Protein AF-A0A356X2U0-F1 (afdb_monomer_lite)

Sequence (246 aa):
MEFPHPFAILLIFIALAAVLTHIIPSGSYDRTLDEETGREVVVSNSYKQVEAEPIGVFDAVIKVPEGIVFGADIVILILIVGGAFVVVDKTGAFNDGLAALIQRFQHTQARVMILVGIVFATAGALNNTYEEIIAMIPFLMVMTDRLGYTKISAIAISAGSATIGAAFSPINPFGVLLAQKISDVAPFSGTFFRIVILLIVLTFWIWWVLRVGKDSEAKPIKPAARSKLPPRSAIILILVLLTFAI

pLDDT: mean 82.49, std 10.56, range [48.0, 98.19]

Secondary structure (DSSP, 8-state):
-PPPPHHHHHHHHHHHHHHHHHHSPPEE--EEEETTTTEEEEPTT--EE----PPPHHHHHHHHHHHHHHTHHHHHHHHHHHHHHHHHHHTTHHHHHHHHHHHHTTT-HHHHHHHHHHHHHHHHHHH---HHHHHHHHHHHHHHHHTTB-HHHHHIIIIIHHHHHHHH-SS-TTTHHHHHHHTTPPTTTTHHHHHHHHHHHHHHHHHHHHHH-B-TTPPP-------PPPHHHHHHHHHHHHHTT-

Radius of gyration: 24.02 Å; chains: 1; bounding box: 56×41×70 Å

Foldseek 3Di:
DDDDDPVVVVLVVLVVVLVVLVVDFDWDFDWDQDPVQRDTDTDPPRIDGDDRDRADPVRSVVVVVVVCVVCVVLVVVLVVLLVLVVVLVVVCLLVLVLLQVCLVQVPPLLVVLLVQLVVLLQLLLAPVPPSNLVSCLVSLQVSQLLSQFHSVLSCQSHVVSSVLSNVLHLHHVVPNQVVCVVVVHDRSPCVVVSVVSSCVVSVVSSVVSSVPGGHPPRDRDDNDDDDDRPVVSVVSVVVVVVVSVD

Structure (mmCIF, N/CA/C/O backbone):
data_AF-A0A356X2U0-F1
#
_entry.id   AF-A0A356X2U0-F1
#
loop_
_atom_site.group_PDB
_atom_site.id
_atom_site.type_symbol
_atom_site.label_atom_id
_atom_site.label_alt_id
_atom_site.label_comp_id
_atom_site.label_asym_id
_atom_site.label_entity_id
_atom_site.label_seq_id
_atom_site.pdbx_PDB_ins_code
_atom_site.Cartn_x
_atom_site.Cartn_y
_atom_site.Cartn_z
_atom_site.occupancy
_atom_site.B_iso_or_equiv
_atom_site.auth_seq_id
_atom_site.auth_comp_id
_atom_site.auth_asym_id
_atom_site.auth_atom_id
_atom_site.pdbx_PDB_model_num
ATOM 1 N N . MET A 1 1 ? 12.117 -24.731 2.670 1.00 54.12 1 MET A N 1
ATOM 2 C CA . MET A 1 1 ? 12.919 -23.787 1.869 1.00 54.12 1 MET A CA 1
ATOM 3 C C . MET A 1 1 ? 12.602 -22.409 2.406 1.00 54.12 1 MET A C 1
ATOM 5 O O . MET A 1 1 ? 11.454 -21.999 2.307 1.00 54.12 1 MET A O 1
ATOM 9 N N . GLU A 1 2 ? 13.548 -21.769 3.083 1.00 73.75 2 GLU A N 1
ATOM 10 C CA . GLU A 1 2 ? 13.376 -20.380 3.512 1.00 73.75 2 GLU A CA 1
ATOM 11 C C . GLU A 1 2 ? 13.533 -19.480 2.288 1.00 73.75 2 GLU A C 1
ATOM 13 O O . GLU A 1 2 ? 14.404 -19.710 1.447 1.00 73.75 2 GLU A O 1
ATOM 18 N N . PHE A 1 3 ? 12.641 -18.505 2.145 1.00 77.88 3 PHE A N 1
ATOM 19 C CA . PHE A 1 3 ? 12.724 -17.554 1.048 1.00 77.88 3 PHE A CA 1
ATOM 20 C C . PHE A 1 3 ? 13.970 -16.673 1.254 1.00 77.88 3 PHE A C 1
ATOM 22 O O . PHE A 1 3 ? 14.193 -16.223 2.382 1.00 77.88 3 PHE A O 1
ATOM 29 N N . PRO A 1 4 ? 14.799 -16.434 0.222 1.00 83.06 4 PRO A N 1
ATOM 30 C CA . PRO A 1 4 ? 15.997 -15.620 0.376 1.00 83.06 4 PRO A CA 1
ATOM 31 C C . PRO A 1 4 ? 15.640 -14.198 0.815 1.00 83.06 4 PRO A C 1
ATOM 33 O O . PRO A 1 4 ? 14.600 -13.651 0.447 1.00 83.06 4 PRO A O 1
ATOM 36 N N . HIS A 1 5 ? 16.524 -13.597 1.611 1.00 87.44 5 HIS A N 1
ATOM 37 C CA . HIS A 1 5 ? 16.331 -12.248 2.129 1.00 87.44 5 HIS A CA 1
ATOM 38 C C . HIS A 1 5 ? 16.099 -11.248 0.972 1.00 87.44 5 HIS A C 1
ATOM 40 O O . HIS A 1 5 ? 16.853 -11.298 -0.002 1.00 87.44 5 HIS A O 1
ATOM 46 N N . PRO A 1 6 ? 15.143 -10.298 1.062 1.00 83.38 6 PRO A N 1
ATOM 47 C CA . PRO A 1 6 ? 14.870 -9.329 -0.007 1.00 83.38 6 PRO A CA 1
ATOM 48 C C . PRO A 1 6 ? 16.116 -8.597 -0.527 1.00 83.38 6 PRO A C 1
ATOM 50 O O . PRO A 1 6 ? 16.323 -8.520 -1.733 1.00 83.38 6 PRO A O 1
ATOM 53 N N . PHE A 1 7 ? 17.009 -8.150 0.368 1.00 85.12 7 PHE A N 1
ATOM 54 C CA . PHE A 1 7 ? 18.312 -7.591 -0.032 1.00 85.12 7 PHE A CA 1
ATOM 55 C C . PHE A 1 7 ? 19.155 -8.536 -0.898 1.00 85.12 7 PHE A C 1
ATOM 57 O O . PHE A 1 7 ? 19.761 -8.082 -1.862 1.00 85.12 7 PHE A O 1
ATOM 64 N N . ALA A 1 8 ? 19.186 -9.836 -0.597 1.00 90.31 8 ALA A N 1
ATOM 65 C CA . ALA A 1 8 ? 19.930 -10.796 -1.407 1.00 90.31 8 ALA A CA 1
ATOM 66 C C . ALA A 1 8 ? 19.326 -10.912 -2.813 1.00 90.31 8 ALA A C 1
ATOM 68 O O . ALA A 1 8 ? 20.062 -10.920 -3.794 1.00 90.31 8 ALA A O 1
ATOM 69 N N . ILE A 1 9 ? 17.994 -10.927 -2.919 1.00 89.88 9 ILE A N 1
ATOM 70 C CA . ILE A 1 9 ? 17.285 -10.954 -4.205 1.00 89.88 9 ILE A CA 1
ATOM 71 C C . ILE A 1 9 ? 17.630 -9.711 -5.038 1.00 89.88 9 ILE A C 1
ATOM 73 O O . ILE A 1 9 ? 17.982 -9.836 -6.209 1.00 89.88 9 ILE A O 1
ATOM 77 N N . LEU A 1 10 ? 17.578 -8.520 -4.434 1.00 88.44 10 LEU A N 1
ATOM 78 C CA . LEU A 1 10 ? 17.911 -7.265 -5.115 1.00 88.44 10 LEU A CA 1
ATOM 79 C C . LEU A 1 10 ? 19.368 -7.242 -5.595 1.00 88.44 10 LEU A C 1
ATOM 81 O O . LEU A 1 10 ? 19.625 -6.896 -6.744 1.00 88.44 10 LEU A O 1
ATOM 85 N N . LEU A 1 11 ? 20.316 -7.668 -4.755 1.00 91.25 11 LEU A N 1
ATOM 86 C CA . LEU A 1 11 ? 21.731 -7.746 -5.131 1.00 91.25 11 LEU A CA 1
ATOM 87 C C . LEU A 1 11 ? 21.974 -8.738 -6.273 1.00 91.25 11 LEU A C 1
ATOM 89 O O . LEU A 1 11 ? 22.762 -8.450 -7.172 1.00 91.25 11 LEU A O 1
ATOM 93 N N . ILE A 1 12 ? 21.272 -9.876 -6.278 1.00 91.88 12 ILE A N 1
ATOM 94 C CA . ILE A 1 12 ? 21.327 -10.843 -7.381 1.00 91.88 12 ILE A CA 1
ATOM 95 C C . ILE A 1 12 ? 20.816 -10.210 -8.676 1.00 91.88 12 ILE A C 1
ATOM 97 O O . ILE A 1 12 ? 21.453 -10.375 -9.712 1.00 91.88 12 ILE A O 1
ATOM 101 N N . PHE A 1 13 ? 19.710 -9.460 -8.639 1.00 91.81 13 PHE A N 1
ATOM 102 C CA . PHE A 1 13 ? 19.202 -8.774 -9.829 1.00 91.81 13 PHE A CA 1
ATOM 103 C C . PHE A 1 13 ? 20.155 -7.699 -10.347 1.00 91.81 13 PHE A C 1
ATOM 105 O O . PHE A 1 13 ? 20.329 -7.595 -11.558 1.00 91.81 13 PHE A O 1
ATOM 112 N N . ILE A 1 14 ? 20.806 -6.944 -9.462 1.00 91.25 14 ILE A N 1
ATOM 113 C CA . ILE A 1 14 ? 21.817 -5.952 -9.855 1.00 91.25 14 ILE A CA 1
ATOM 114 C C . ILE A 1 14 ? 23.020 -6.646 -10.501 1.00 91.25 14 ILE A C 1
ATOM 116 O O . ILE A 1 14 ? 23.462 -6.233 -11.572 1.00 91.25 14 ILE A O 1
ATOM 120 N N . ALA A 1 15 ? 23.512 -7.735 -9.905 1.00 91.75 15 ALA A N 1
ATOM 121 C CA . ALA A 1 15 ? 24.608 -8.518 -10.470 1.00 91.75 15 ALA A CA 1
ATOM 122 C C . ALA A 1 15 ? 24.236 -9.119 -11.834 1.00 91.75 15 ALA A C 1
ATOM 124 O O . ALA A 1 15 ? 25.018 -9.047 -12.780 1.00 91.75 15 ALA A O 1
ATOM 125 N N . LEU A 1 16 ? 23.026 -9.667 -11.959 1.00 93.69 16 LEU A N 1
ATOM 126 C CA . LEU A 1 16 ? 22.511 -10.202 -13.216 1.00 93.69 16 LEU A CA 1
ATOM 127 C C . LEU A 1 16 ? 22.402 -9.106 -14.281 1.00 93.69 16 LEU A C 1
ATOM 129 O O . LEU A 1 16 ? 22.866 -9.306 -15.398 1.00 93.69 16 LEU A O 1
ATOM 133 N N . ALA A 1 17 ? 21.834 -7.947 -13.940 1.00 91.31 17 ALA A N 1
ATOM 134 C CA . ALA A 1 17 ? 21.726 -6.810 -14.848 1.00 91.31 17 ALA A CA 1
ATOM 135 C C . ALA A 1 17 ? 23.107 -6.338 -15.324 1.00 91.31 17 ALA A C 1
ATOM 137 O O . ALA A 1 17 ? 23.290 -6.135 -16.520 1.00 91.31 17 ALA A O 1
ATOM 138 N N . ALA A 1 18 ? 24.090 -6.253 -14.421 1.00 91.88 18 ALA A N 1
ATOM 139 C CA . ALA A 1 18 ? 25.468 -5.904 -14.760 1.00 91.88 18 ALA A CA 1
ATOM 140 C C . ALA A 1 18 ? 26.086 -6.904 -15.750 1.00 91.88 18 ALA A C 1
ATOM 142 O O . ALA A 1 18 ? 26.606 -6.497 -16.785 1.00 91.88 18 ALA A O 1
ATOM 143 N N . VAL A 1 19 ? 25.949 -8.212 -15.500 1.00 92.94 19 VAL A N 1
ATOM 144 C CA . VAL A 1 19 ? 26.417 -9.258 -16.430 1.00 92.94 19 VAL A CA 1
ATOM 145 C C . VAL A 1 19 ? 25.731 -9.139 -17.791 1.00 92.94 19 VAL A C 1
ATOM 147 O O . VAL A 1 19 ? 26.389 -9.241 -18.826 1.00 92.94 19 VAL A O 1
ATOM 150 N N . LEU A 1 20 ? 24.422 -8.884 -17.810 1.00 91.31 20 LEU A N 1
ATOM 151 C CA . LEU A 1 20 ? 23.665 -8.735 -19.051 1.00 91.31 20 LEU A CA 1
ATOM 152 C C . LEU A 1 20 ? 24.132 -7.538 -19.891 1.00 91.31 20 LEU A C 1
ATOM 154 O O . LEU A 1 20 ? 24.046 -7.632 -21.112 1.00 91.31 20 LEU A O 1
ATOM 158 N N . THR A 1 21 ? 24.701 -6.481 -19.295 1.00 89.94 21 THR A N 1
ATOM 159 C CA . THR A 1 21 ? 25.280 -5.360 -20.070 1.00 89.94 21 THR A CA 1
ATOM 160 C C . THR A 1 21 ? 26.465 -5.770 -20.950 1.00 89.94 21 THR A C 1
ATOM 162 O O . THR A 1 21 ? 26.739 -5.110 -21.945 1.00 89.94 21 THR A O 1
ATOM 165 N N . HIS A 1 22 ? 27.147 -6.875 -20.629 1.00 87.69 22 HIS A N 1
ATOM 166 C CA . HIS A 1 22 ? 28.240 -7.404 -21.452 1.00 87.69 22 HIS A CA 1
ATOM 167 C C . HIS A 1 22 ? 27.755 -8.310 -22.588 1.00 87.69 22 HIS A C 1
ATOM 169 O O . HIS A 1 22 ? 28.487 -8.538 -23.548 1.00 87.69 22 HIS A O 1
ATOM 175 N N . ILE A 1 23 ? 26.553 -8.876 -22.458 1.00 88.75 23 ILE A N 1
ATOM 176 C CA . ILE A 1 23 ? 26.023 -9.890 -23.379 1.00 88.75 23 ILE A CA 1
ATOM 177 C C . ILE A 1 23 ? 25.042 -9.256 -24.369 1.00 88.75 23 ILE A C 1
ATOM 179 O O . ILE A 1 23 ? 25.008 -9.638 -25.538 1.00 88.75 23 ILE A O 1
ATOM 183 N N . ILE A 1 24 ? 24.229 -8.306 -23.904 1.00 87.31 24 ILE A N 1
ATOM 184 C CA . ILE A 1 24 ? 23.174 -7.681 -24.697 1.00 87.31 24 ILE A CA 1
ATOM 185 C C . ILE A 1 24 ? 23.748 -6.443 -25.403 1.00 87.31 24 ILE A C 1
ATOM 187 O O . ILE A 1 24 ? 24.200 -5.522 -24.723 1.00 87.31 24 ILE A O 1
ATOM 191 N N . PRO A 1 25 ? 23.722 -6.382 -26.748 1.00 82.81 25 PRO A N 1
ATOM 192 C CA . PRO A 1 25 ? 24.192 -5.213 -27.478 1.00 82.81 25 PRO A CA 1
ATOM 193 C C . PRO A 1 25 ? 23.296 -3.999 -27.216 1.00 82.81 25 PRO A C 1
ATOM 195 O O . PRO A 1 25 ? 22.068 -4.105 -27.235 1.00 82.81 25 PRO A O 1
ATOM 198 N N . SER A 1 26 ? 23.912 -2.833 -27.029 1.00 84.88 26 SER A N 1
ATOM 199 C CA . SER A 1 26 ? 23.190 -1.569 -26.905 1.00 84.88 26 SER A CA 1
ATOM 200 C C . SER A 1 26 ? 22.537 -1.186 -28.231 1.00 84.88 26 SER A C 1
ATOM 202 O O . SER A 1 26 ? 23.168 -1.227 -29.290 1.00 84.88 26 SER A O 1
ATOM 204 N N . GLY A 1 27 ? 21.273 -0.779 -28.179 1.00 85.19 27 GLY A N 1
ATOM 205 C CA . GLY A 1 27 ? 20.524 -0.339 -29.349 1.00 85.19 27 GLY A CA 1
ATOM 206 C C . GLY A 1 27 ? 19.746 0.937 -29.075 1.00 85.19 27 GLY A C 1
ATOM 207 O O . GLY A 1 27 ? 19.278 1.164 -27.959 1.00 85.19 27 GLY A O 1
ATOM 208 N N . SER A 1 28 ? 19.599 1.763 -30.103 1.00 84.50 28 SER A N 1
ATOM 209 C CA . SER A 1 28 ? 18.754 2.951 -30.092 1.00 84.50 28 SER A CA 1
ATOM 210 C C . SER A 1 28 ? 17.725 2.886 -31.218 1.00 84.50 28 SER A C 1
ATOM 212 O O . SER A 1 28 ? 17.881 2.162 -32.205 1.00 84.50 28 SER A O 1
ATOM 214 N N . TYR A 1 29 ? 16.643 3.633 -31.035 1.00 85.31 29 TYR A N 1
ATOM 215 C CA . TYR A 1 29 ? 15.590 3.813 -32.023 1.00 85.31 29 TYR A CA 1
ATOM 216 C C . TYR A 1 29 ? 15.473 5.298 -32.336 1.00 85.31 29 TYR A C 1
ATOM 218 O O . TYR A 1 29 ? 15.475 6.115 -31.410 1.00 85.31 29 TYR A O 1
ATOM 226 N N . ASP A 1 30 ? 15.318 5.638 -33.614 1.00 82.88 30 ASP A N 1
ATOM 227 C CA . ASP A 1 30 ? 14.992 7.007 -33.995 1.00 82.88 30 ASP A CA 1
ATOM 228 C C . ASP A 1 30 ? 13.536 7.297 -33.609 1.00 82.88 30 ASP A C 1
ATOM 230 O O . ASP A 1 30 ? 12.634 6.475 -33.818 1.00 82.88 30 ASP A O 1
ATOM 234 N N . ARG A 1 31 ? 13.308 8.478 -33.037 1.00 83.81 31 ARG A N 1
ATOM 235 C CA . ARG A 1 31 ? 11.983 8.961 -32.643 1.00 83.81 31 ARG A CA 1
ATOM 236 C C . ARG A 1 31 ? 11.620 10.177 -33.479 1.00 83.81 31 ARG A C 1
ATOM 238 O O . ARG A 1 31 ? 12.453 11.057 -33.675 1.00 83.81 31 ARG A O 1
ATOM 245 N N . THR A 1 32 ? 10.389 10.213 -33.972 1.00 84.00 32 THR A N 1
ATOM 246 C CA . THR A 1 32 ? 9.829 11.358 -34.700 1.00 84.00 32 THR A CA 1
ATOM 247 C C . THR A 1 32 ? 8.538 11.803 -34.035 1.00 84.00 32 THR A C 1
ATOM 249 O O . THR A 1 32 ? 7.864 10.998 -33.392 1.00 84.00 32 THR A O 1
ATOM 252 N N . LEU A 1 33 ? 8.201 13.084 -34.164 1.00 80.75 33 LEU A N 1
ATOM 253 C CA . LEU A 1 33 ? 6.942 13.608 -33.656 1.00 80.75 33 LEU A CA 1
ATOM 254 C C . LEU A 1 33 ? 5.821 13.221 -34.629 1.00 80.75 33 LEU A C 1
ATOM 256 O O . LEU A 1 33 ? 5.877 13.565 -35.807 1.00 80.75 33 LEU A O 1
ATOM 260 N N . ASP A 1 34 ? 4.827 12.492 -34.145 1.00 76.06 34 ASP A N 1
ATOM 261 C CA . ASP A 1 34 ? 3.592 12.227 -34.873 1.00 76.06 34 ASP A CA 1
ATOM 262 C C . ASP A 1 34 ? 2.699 13.474 -34.803 1.00 76.06 34 ASP A C 1
ATOM 264 O O . ASP A 1 34 ? 2.287 13.896 -33.719 1.00 76.06 34 ASP A O 1
ATOM 268 N N . GLU A 1 35 ? 2.438 14.091 -35.956 1.00 77.75 35 GLU A N 1
ATOM 269 C CA . GLU A 1 35 ? 1.682 15.343 -36.061 1.00 77.75 35 GLU A CA 1
ATOM 270 C C . GLU A 1 35 ? 0.190 15.181 -35.718 1.00 77.75 35 GLU A C 1
ATOM 272 O O . GLU A 1 35 ? -0.443 16.159 -35.319 1.00 77.75 35 GLU A O 1
ATOM 277 N N . GLU A 1 36 ? -0.378 13.971 -35.807 1.00 73.38 36 GLU A N 1
ATOM 278 C CA . GLU A 1 36 ? -1.787 13.726 -35.460 1.00 73.38 36 GLU A CA 1
ATOM 279 C C . GLU A 1 36 ? -1.990 13.501 -33.956 1.00 73.38 36 GLU A C 1
ATOM 281 O O . GLU A 1 36 ? -3.002 13.923 -33.391 1.00 73.38 36 GLU A O 1
ATOM 286 N N . THR A 1 37 ? -1.035 12.849 -33.288 1.00 71.00 37 THR A N 1
ATOM 287 C CA . THR A 1 37 ? -1.145 12.491 -31.862 1.00 71.00 37 THR A CA 1
ATOM 288 C C . THR A 1 37 ? -0.336 13.405 -30.937 1.00 71.00 37 THR A C 1
ATOM 290 O O . THR A 1 37 ? -0.597 13.441 -29.730 1.00 71.00 37 THR A O 1
ATOM 293 N N . GLY A 1 38 ? 0.623 14.163 -31.480 1.00 76.19 38 GLY A N 1
ATOM 294 C CA . GLY A 1 38 ? 1.555 15.016 -30.739 1.00 76.19 38 GLY A CA 1
ATOM 295 C C . GLY A 1 38 ? 2.613 14.235 -29.954 1.00 76.19 38 GLY A C 1
ATOM 296 O O . GLY A 1 38 ? 3.154 14.754 -28.975 1.00 76.19 38 GLY A O 1
ATOM 297 N N . ARG A 1 39 ? 2.875 12.973 -30.319 1.00 69.00 39 ARG A N 1
ATOM 298 C CA . ARG A 1 39 ? 3.712 12.047 -29.540 1.00 69.00 39 ARG A CA 1
ATOM 299 C C . ARG A 1 39 ? 5.004 11.700 -30.261 1.00 69.00 39 ARG A C 1
ATOM 301 O O . ARG A 1 39 ? 5.032 11.586 -31.479 1.00 69.00 39 ARG A O 1
ATOM 308 N N . GLU A 1 40 ? 6.071 11.482 -29.497 1.00 77.56 40 GLU A N 1
ATOM 309 C CA . GLU A 1 40 ? 7.291 10.879 -30.035 1.00 77.56 40 GLU A CA 1
ATOM 310 C C . GLU A 1 40 ? 7.064 9.389 -30.296 1.00 77.56 40 GLU A C 1
ATOM 312 O O . GLU A 1 40 ? 7.031 8.577 -29.367 1.00 77.56 40 GLU A O 1
ATOM 317 N N . VAL A 1 41 ? 6.931 9.027 -31.567 1.00 79.94 41 VAL A N 1
ATOM 318 C CA . VAL A 1 41 ? 6.777 7.644 -32.013 1.00 79.94 41 VAL A CA 1
ATOM 319 C C . VAL A 1 41 ? 8.101 7.107 -32.544 1.00 79.94 41 VAL A C 1
ATOM 321 O O . VAL A 1 41 ? 8.878 7.810 -33.194 1.00 79.94 41 VAL A O 1
ATOM 324 N N . VAL A 1 42 ? 8.377 5.836 -32.251 1.00 83.56 42 VAL A N 1
ATOM 325 C CA . VAL A 1 42 ? 9.550 5.135 -32.782 1.00 83.56 42 VAL A CA 1
ATOM 326 C C . VAL A 1 42 ? 9.344 4.869 -34.270 1.00 83.56 42 VAL A C 1
ATOM 328 O O . VAL A 1 42 ? 8.352 4.259 -34.671 1.00 83.56 42 VAL A O 1
ATOM 331 N N . VAL A 1 43 ? 10.305 5.287 -35.092 1.00 84.56 43 VAL A N 1
ATOM 332 C CA . VAL A 1 43 ? 10.278 5.028 -36.533 1.00 84.56 43 VAL A CA 1
ATOM 333 C C . VAL A 1 43 ? 10.471 3.529 -36.767 1.00 84.56 43 VAL A C 1
ATOM 335 O O . VAL A 1 43 ? 11.433 2.925 -36.283 1.00 84.56 43 VAL A O 1
ATOM 338 N N . SER A 1 44 ? 9.553 2.909 -37.510 1.00 81.25 44 SER A N 1
ATOM 339 C CA . SER A 1 44 ? 9.641 1.483 -37.846 1.00 81.25 44 SER A CA 1
ATOM 340 C C . SER A 1 44 ? 10.942 1.175 -38.594 1.00 81.25 44 SER A C 1
ATOM 342 O O . SER A 1 44 ? 11.349 1.934 -39.469 1.00 81.25 44 SER A O 1
ATOM 344 N N . ASN A 1 45 ? 11.595 0.058 -38.255 1.00 79.94 45 ASN A N 1
ATOM 345 C CA . ASN A 1 45 ? 12.911 -0.342 -38.779 1.00 79.94 45 ASN A CA 1
ATOM 346 C C . ASN A 1 45 ? 14.064 0.655 -38.520 1.00 79.94 45 ASN A C 1
ATOM 348 O O . ASN A 1 45 ? 15.090 0.575 -39.189 1.00 79.94 45 ASN A O 1
ATOM 352 N N . SER A 1 46 ? 13.949 1.556 -37.537 1.00 86.62 46 SER A N 1
ATOM 353 C CA . SER A 1 46 ? 15.035 2.488 -37.176 1.00 86.62 46 SER A CA 1
ATOM 354 C C . SER A 1 46 ? 16.042 1.947 -36.158 1.00 86.62 46 SER A C 1
ATOM 356 O O . SER A 1 46 ? 16.896 2.701 -35.695 1.00 86.62 46 SER A O 1
ATOM 358 N N . TYR A 1 47 ? 15.949 0.664 -35.791 1.00 85.75 47 TYR A N 1
ATOM 359 C CA . TYR A 1 47 ? 16.872 0.067 -34.830 1.00 85.75 47 TYR A CA 1
ATOM 360 C C . TYR A 1 47 ? 18.312 0.192 -35.327 1.00 85.75 47 TYR A C 1
ATOM 362 O O . TYR A 1 47 ? 18.665 -0.320 -36.393 1.00 85.75 47 TYR A O 1
ATOM 370 N N . LYS A 1 48 ? 19.150 0.849 -34.529 1.00 87.38 48 LYS A N 1
ATOM 371 C CA . LYS A 1 48 ? 20.581 0.989 -34.778 1.00 87.38 48 LYS A CA 1
ATOM 372 C C . LYS A 1 48 ? 21.328 0.502 -33.555 1.00 87.38 48 LYS A C 1
ATOM 374 O O . LYS A 1 48 ? 21.012 0.872 -32.427 1.00 87.38 48 LYS A O 1
ATOM 379 N N . GLN A 1 49 ? 22.330 -0.332 -33.788 1.00 83.94 49 GLN A N 1
ATOM 380 C CA . GLN A 1 49 ? 23.248 -0.714 -32.732 1.00 83.94 49 GLN A CA 1
ATOM 381 C C . GLN A 1 49 ? 24.142 0.486 -32.420 1.00 83.94 49 GLN A C 1
ATOM 383 O O . GLN A 1 49 ? 24.693 1.105 -33.331 1.00 83.94 49 GLN A O 1
ATOM 388 N 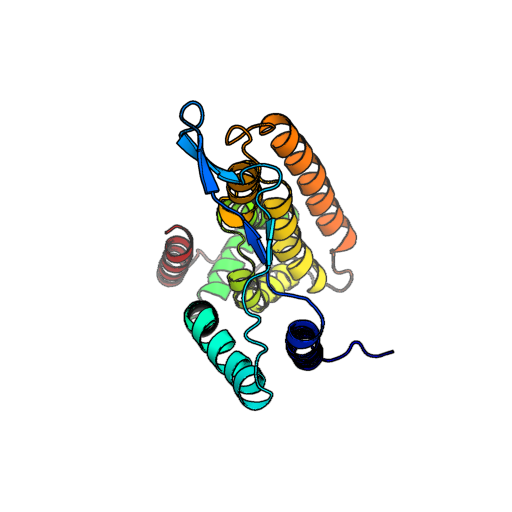N . VAL A 1 50 ? 24.245 0.827 -31.142 1.00 87.44 50 VAL A N 1
ATOM 389 C CA . VAL A 1 50 ? 25.131 1.889 -30.659 1.00 87.44 50 VAL A CA 1
ATOM 390 C C . VAL A 1 50 ? 26.330 1.268 -29.961 1.00 87.44 50 VAL A C 1
ATOM 392 O O . VAL A 1 50 ? 26.337 0.071 -29.658 1.00 87.44 50 VAL A O 1
ATOM 395 N N . GLU A 1 51 ? 27.359 2.078 -29.737 1.00 81.12 51 GLU A N 1
ATOM 396 C CA . GLU A 1 51 ? 28.524 1.644 -28.978 1.00 81.12 51 GLU A CA 1
ATOM 397 C C . GLU A 1 51 ? 28.076 1.170 -27.590 1.00 81.12 51 GLU A C 1
ATOM 399 O O . GLU A 1 51 ? 27.320 1.846 -26.887 1.00 81.12 51 GLU A O 1
ATOM 404 N N . ALA A 1 52 ? 28.456 -0.060 -27.247 1.00 78.00 52 ALA A N 1
ATOM 405 C CA . ALA A 1 52 ? 28.103 -0.641 -25.968 1.00 78.00 52 ALA A CA 1
ATOM 406 C C . ALA A 1 52 ? 29.031 -0.070 -24.893 1.00 78.00 52 ALA A C 1
ATOM 408 O O . ALA A 1 52 ? 30.245 -0.233 -24.982 1.00 78.00 52 ALA A O 1
ATOM 409 N N . GLU A 1 53 ? 28.452 0.540 -23.861 1.00 82.94 53 GLU A N 1
ATOM 410 C CA . GLU A 1 53 ? 29.154 0.927 -22.637 1.00 82.94 53 GLU A CA 1
ATOM 411 C C . GLU A 1 53 ? 28.777 -0.054 -21.515 1.00 82.94 53 GLU A C 1
ATOM 413 O O . GLU A 1 53 ? 27.857 0.213 -20.735 1.00 82.94 53 GLU A O 1
ATOM 418 N N . PRO A 1 54 ? 29.411 -1.242 -21.455 1.00 85.81 54 PRO A N 1
ATOM 419 C CA . PRO A 1 54 ? 29.139 -2.196 -20.393 1.00 85.81 54 PRO A CA 1
ATOM 420 C C . PRO A 1 54 ? 29.580 -1.628 -19.043 1.00 85.81 54 PRO A C 1
ATOM 422 O O . PRO A 1 54 ? 30.624 -0.981 -18.932 1.00 85.81 54 PRO A O 1
ATOM 425 N N . ILE A 1 55 ? 28.803 -1.905 -17.998 1.00 90.38 55 ILE A N 1
ATOM 426 C CA . ILE A 1 55 ? 29.089 -1.374 -16.665 1.00 90.38 55 ILE A CA 1
ATOM 427 C C . ILE A 1 55 ? 30.250 -2.139 -16.017 1.00 90.38 55 ILE A C 1
ATOM 429 O O . ILE A 1 55 ? 30.279 -3.370 -16.012 1.00 90.38 55 ILE A O 1
ATOM 433 N N . GLY A 1 56 ? 31.215 -1.419 -15.441 1.00 91.00 56 GLY A N 1
ATOM 434 C CA . GLY A 1 56 ? 32.290 -2.038 -14.671 1.00 91.00 56 GLY A CA 1
ATOM 435 C C . GLY A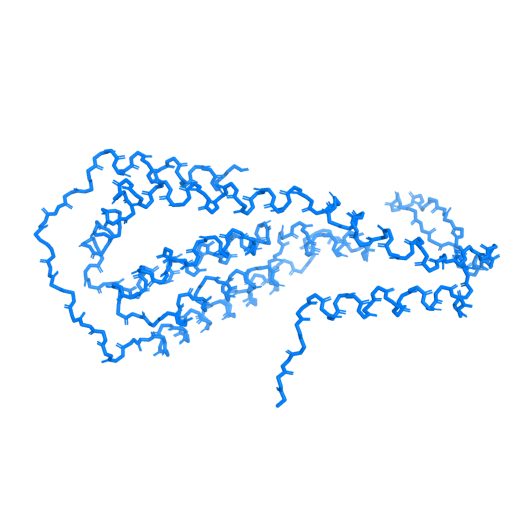 1 56 ? 31.772 -2.684 -13.381 1.00 91.00 56 GLY A C 1
ATOM 436 O O . GLY A 1 56 ? 30.755 -2.278 -12.824 1.00 91.00 56 GLY A O 1
ATOM 437 N N . VAL A 1 57 ? 32.508 -3.663 -12.841 1.00 89.12 57 VAL A N 1
ATOM 438 C CA . VAL A 1 57 ? 32.156 -4.309 -11.556 1.00 89.12 57 VAL A CA 1
ATOM 439 C C . VAL A 1 57 ? 32.050 -3.279 -10.427 1.00 89.12 57 VAL A C 1
ATOM 441 O O . VAL A 1 57 ? 31.143 -3.349 -9.602 1.00 89.12 57 VAL A O 1
ATOM 444 N N . PHE A 1 58 ? 32.962 -2.306 -10.400 1.00 91.50 58 PHE A N 1
ATOM 445 C CA . PHE A 1 58 ? 32.955 -1.244 -9.398 1.00 91.50 58 PHE A CA 1
ATOM 446 C C . PHE A 1 58 ? 31.753 -0.305 -9.565 1.00 91.50 58 PHE A C 1
ATOM 448 O O . PHE A 1 58 ? 31.068 -0.007 -8.588 1.00 91.50 58 PHE A O 1
ATOM 455 N N . ASP A 1 59 ? 31.430 0.072 -10.802 1.00 89.62 59 ASP A N 1
ATOM 456 C CA . ASP A 1 59 ? 30.271 0.913 -11.105 1.00 89.62 59 ASP A CA 1
ATOM 457 C C . ASP A 1 59 ? 28.959 0.203 -10.752 1.00 89.62 59 ASP A C 1
ATOM 459 O O . ASP A 1 59 ? 28.059 0.815 -10.182 1.00 89.62 59 ASP A O 1
ATOM 463 N N . ALA A 1 60 ? 28.864 -1.110 -10.988 1.00 90.25 60 ALA A N 1
ATOM 464 C CA . ALA A 1 60 ? 27.716 -1.919 -10.584 1.00 90.25 60 ALA A CA 1
ATOM 465 C C . ALA A 1 60 ? 27.515 -1.929 -9.059 1.00 90.25 60 ALA A C 1
ATOM 467 O O . ALA A 1 60 ? 26.378 -1.893 -8.587 1.00 90.25 60 ALA A O 1
ATOM 468 N N . VAL A 1 61 ? 28.600 -1.923 -8.274 1.00 91.50 61 VAL A N 1
ATOM 469 C CA . VAL A 1 61 ? 28.520 -1.783 -6.811 1.00 91.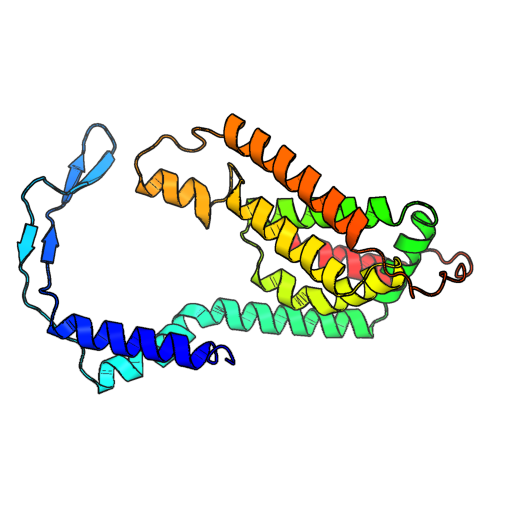50 61 VAL A CA 1
ATOM 470 C C . VAL A 1 61 ? 28.053 -0.380 -6.420 1.00 91.50 61 VAL A C 1
ATOM 472 O O . VAL A 1 61 ? 27.235 -0.262 -5.510 1.00 91.50 61 VAL A O 1
ATOM 475 N N . ILE A 1 62 ? 28.493 0.671 -7.123 1.00 92.88 62 ILE A N 1
ATOM 476 C CA . ILE A 1 62 ? 28.049 2.062 -6.898 1.00 92.88 62 ILE A CA 1
ATOM 477 C C . ILE A 1 62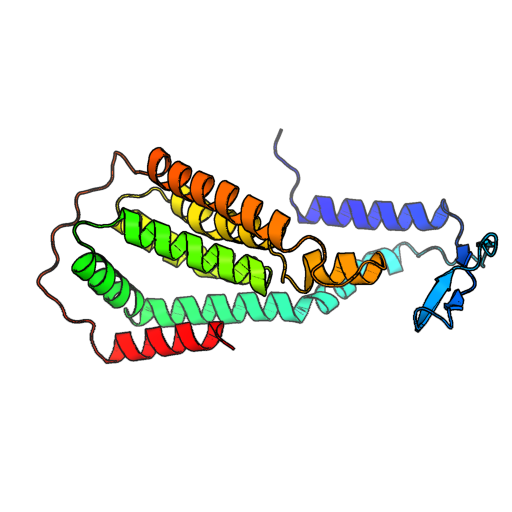 ? 26.556 2.253 -7.214 1.00 92.88 62 ILE A C 1
ATOM 479 O O . ILE A 1 62 ? 25.888 3.055 -6.559 1.00 92.88 62 ILE A O 1
ATOM 483 N N . LYS A 1 63 ? 25.977 1.468 -8.131 1.00 89.81 63 LYS A N 1
ATOM 484 C CA . LYS A 1 63 ? 24.528 1.525 -8.405 1.00 89.81 63 LYS A CA 1
ATOM 485 C C . LYS A 1 63 ? 23.667 1.194 -7.183 1.00 89.81 63 LYS A C 1
ATOM 487 O O . LYS A 1 63 ? 22.533 1.660 -7.106 1.00 89.81 63 LYS A O 1
ATOM 492 N N . VAL A 1 64 ? 24.190 0.443 -6.207 1.00 91.19 64 VAL A N 1
ATOM 493 C CA . VAL A 1 64 ? 23.468 0.124 -4.963 1.00 91.19 64 VAL A CA 1
ATOM 494 C C . VAL A 1 64 ? 23.209 1.383 -4.115 1.00 91.19 64 VAL A C 1
ATOM 496 O O . VAL A 1 64 ? 22.039 1.691 -3.882 1.00 91.19 64 VAL A O 1
ATOM 499 N N . PRO A 1 65 ? 24.226 2.144 -3.653 1.00 91.62 65 PRO A N 1
ATOM 500 C CA . PRO A 1 65 ? 23.990 3.385 -2.924 1.00 91.62 65 PRO A CA 1
ATOM 501 C C . PRO A 1 65 ? 23.292 4.453 -3.772 1.00 91.62 65 PRO A C 1
ATOM 503 O O . PRO A 1 65 ? 22.468 5.176 -3.221 1.00 91.62 65 PRO A O 1
ATOM 506 N N . GLU A 1 66 ? 23.532 4.534 -5.087 1.00 88.75 66 GLU A N 1
ATOM 507 C CA . GLU A 1 66 ? 22.765 5.439 -5.963 1.00 88.75 66 GLU A CA 1
ATOM 508 C C . GLU A 1 66 ? 21.265 5.126 -5.937 1.00 88.75 66 GLU A C 1
ATOM 510 O O . GLU A 1 66 ? 20.451 6.038 -5.808 1.00 88.75 66 GLU A O 1
ATOM 515 N N . GLY A 1 67 ? 20.889 3.844 -5.986 1.00 84.12 67 GLY A N 1
ATOM 516 C CA . GLY A 1 67 ? 19.495 3.420 -5.853 1.00 84.12 67 GLY A CA 1
ATOM 517 C C . GLY A 1 67 ? 18.888 3.774 -4.491 1.00 84.12 67 GLY A C 1
ATOM 518 O O . GLY A 1 67 ? 17.724 4.160 -4.418 1.00 84.12 67 GLY A O 1
ATOM 519 N N . ILE A 1 68 ? 19.676 3.707 -3.411 1.00 86.94 68 ILE A N 1
ATOM 520 C CA . ILE A 1 68 ? 19.235 4.144 -2.074 1.00 86.94 68 ILE A CA 1
ATOM 521 C C . ILE A 1 68 ? 19.018 5.659 -2.045 1.00 86.94 68 ILE A C 1
ATOM 523 O O . ILE A 1 68 ? 18.008 6.114 -1.516 1.00 86.94 68 ILE A O 1
ATOM 527 N N . VAL A 1 69 ? 19.939 6.439 -2.619 1.00 89.56 69 VAL A N 1
ATOM 528 C CA . VAL A 1 69 ? 19.811 7.903 -2.722 1.00 89.56 69 VAL A CA 1
ATOM 529 C C . VAL A 1 69 ? 18.591 8.278 -3.563 1.00 89.56 69 VAL A C 1
ATOM 531 O O . VAL A 1 69 ? 17.864 9.197 -3.198 1.00 89.56 69 VAL A O 1
ATOM 534 N N . PHE A 1 70 ? 18.329 7.538 -4.642 1.00 81.50 70 PHE A N 1
ATOM 535 C CA . PHE A 1 70 ? 17.161 7.731 -5.498 1.00 81.50 70 PHE A CA 1
ATOM 536 C C . PHE A 1 70 ? 15.834 7.530 -4.750 1.00 81.50 70 PHE A C 1
ATOM 538 O O . PHE A 1 70 ? 14.894 8.269 -5.007 1.00 81.50 70 PHE A O 1
ATOM 545 N N . GLY A 1 71 ? 15.764 6.576 -3.815 1.00 75.00 71 GLY A N 1
ATOM 546 C CA . GLY A 1 71 ? 14.579 6.330 -2.977 1.00 75.00 71 GLY A CA 1
ATOM 547 C C . GLY A 1 71 ? 14.625 6.977 -1.587 1.00 75.00 71 GLY A C 1
ATOM 548 O O . GLY A 1 71 ? 13.893 6.553 -0.689 1.00 75.00 71 GLY A O 1
ATOM 549 N N . ALA A 1 72 ? 15.529 7.935 -1.353 1.00 81.06 72 ALA A N 1
ATOM 550 C CA . ALA A 1 72 ? 15.759 8.498 -0.022 1.00 81.06 72 ALA A CA 1
ATOM 551 C C . ALA A 1 72 ? 14.539 9.253 0.525 1.00 81.06 72 ALA A C 1
ATOM 553 O O . ALA A 1 72 ? 14.284 9.227 1.730 1.00 81.06 72 ALA A O 1
ATOM 554 N N . ASP A 1 73 ? 13.773 9.894 -0.351 1.00 69.25 73 ASP A N 1
ATOM 555 C CA . ASP A 1 73 ? 12.510 10.559 -0.034 1.00 69.25 73 ASP A CA 1
ATOM 556 C C . ASP A 1 73 ? 11.493 9.594 0.595 1.00 69.25 73 ASP A C 1
ATOM 558 O O . ASP A 1 73 ? 10.937 9.895 1.654 1.00 69.25 73 ASP A O 1
ATOM 562 N N . ILE A 1 74 ? 11.333 8.398 0.023 1.00 70.06 74 ILE A N 1
ATOM 563 C CA . ILE A 1 74 ? 10.445 7.345 0.534 1.00 70.06 74 ILE A CA 1
ATOM 564 C C . ILE A 1 74 ? 10.918 6.852 1.906 1.00 70.06 74 ILE A C 1
ATOM 566 O O . ILE A 1 74 ? 10.127 6.732 2.845 1.00 70.06 74 ILE A O 1
ATOM 570 N N . VAL A 1 75 ? 12.219 6.585 2.055 1.00 77.06 75 VAL A N 1
ATOM 571 C CA . VAL A 1 75 ? 12.793 6.113 3.327 1.00 77.06 75 VAL A CA 1
ATOM 572 C C . VAL A 1 75 ? 12.581 7.145 4.439 1.00 77.06 75 VAL A C 1
ATOM 574 O O . VAL A 1 75 ? 12.171 6.789 5.548 1.00 77.06 75 VAL A O 1
ATOM 577 N N . ILE A 1 76 ? 12.827 8.424 4.145 1.00 78.31 76 ILE A N 1
ATOM 578 C CA . ILE A 1 76 ? 12.627 9.531 5.088 1.00 78.31 76 ILE A CA 1
ATOM 579 C C . ILE A 1 76 ? 11.148 9.665 5.451 1.00 78.31 76 ILE A C 1
ATOM 581 O O . ILE A 1 76 ? 10.830 9.801 6.634 1.00 78.31 76 ILE A O 1
ATOM 585 N N . LEU A 1 77 ? 10.245 9.581 4.471 1.00 70.31 77 LEU A N 1
ATOM 586 C CA . LEU A 1 77 ? 8.803 9.636 4.699 1.00 70.31 77 LEU A CA 1
ATOM 587 C C . LEU A 1 77 ? 8.356 8.547 5.679 1.00 70.31 77 LEU A C 1
ATOM 589 O O . LEU A 1 77 ? 7.741 8.863 6.697 1.00 70.31 77 LEU A O 1
ATOM 593 N N . ILE A 1 78 ? 8.717 7.284 5.428 1.00 70.56 78 ILE A N 1
ATOM 594 C CA . ILE A 1 78 ? 8.355 6.150 6.297 1.00 70.56 78 ILE A CA 1
ATOM 595 C C . ILE A 1 78 ? 8.880 6.367 7.720 1.00 70.56 78 ILE A C 1
ATOM 597 O O . ILE A 1 78 ? 8.166 6.109 8.692 1.00 70.56 78 ILE A O 1
ATOM 601 N N . LEU A 1 79 ? 10.109 6.872 7.863 1.00 79.25 79 LEU A N 1
ATOM 602 C CA . LEU A 1 79 ? 10.720 7.127 9.166 1.00 79.25 79 LEU A CA 1
ATOM 603 C C . LEU A 1 79 ? 10.014 8.260 9.928 1.00 79.25 79 LEU A C 1
ATOM 605 O O . LEU A 1 79 ? 9.731 8.107 11.118 1.00 79.25 79 LEU A O 1
ATOM 609 N N . ILE A 1 80 ? 9.694 9.371 9.257 1.00 78.69 80 ILE A N 1
ATOM 610 C CA . ILE A 1 80 ? 8.967 10.504 9.854 1.00 78.69 80 ILE A CA 1
ATOM 611 C C . ILE A 1 80 ? 7.558 10.079 10.255 1.00 78.69 80 ILE A C 1
ATOM 613 O O . ILE A 1 80 ? 7.139 10.333 11.384 1.00 78.69 80 ILE A O 1
ATOM 617 N N . VAL A 1 81 ? 6.839 9.404 9.358 1.00 70.56 81 VAL A N 1
ATOM 618 C CA . VAL A 1 81 ? 5.473 8.933 9.596 1.00 70.56 81 VAL A CA 1
ATOM 619 C C . VAL A 1 81 ? 5.458 7.927 10.749 1.00 70.56 81 VAL A C 1
ATOM 621 O O . VAL A 1 81 ? 4.697 8.100 11.701 1.00 70.56 81 VAL A O 1
ATOM 624 N N . GLY A 1 82 ? 6.355 6.935 10.743 1.00 68.00 82 GLY A N 1
ATOM 625 C CA . GLY A 1 82 ? 6.513 5.980 11.843 1.00 68.00 82 GLY A CA 1
ATOM 626 C C . GLY A 1 82 ? 6.846 6.653 13.181 1.00 68.00 82 GLY A C 1
ATOM 627 O O . GLY A 1 82 ? 6.256 6.319 14.210 1.00 68.00 82 GLY A O 1
ATOM 628 N N . GLY A 1 83 ? 7.734 7.651 13.179 1.00 78.00 83 GLY A N 1
ATOM 629 C CA . GLY A 1 83 ? 8.057 8.448 14.366 1.00 78.00 83 GLY A CA 1
ATOM 630 C C . GLY A 1 83 ? 6.865 9.257 14.886 1.00 78.00 83 GLY A C 1
ATOM 631 O O . GLY A 1 83 ? 6.577 9.236 16.085 1.00 78.00 83 GLY A O 1
ATOM 632 N N . ALA A 1 84 ? 6.128 9.918 13.992 1.00 77.00 84 ALA A N 1
ATOM 633 C CA . ALA A 1 84 ? 4.914 10.658 14.325 1.00 77.00 84 ALA A CA 1
ATOM 634 C C . ALA A 1 84 ? 3.841 9.737 14.925 1.00 77.00 84 ALA A C 1
ATOM 636 O O . ALA A 1 84 ? 3.230 10.093 15.935 1.00 77.00 84 ALA A O 1
ATOM 637 N N . PHE A 1 85 ? 3.673 8.524 14.385 1.00 70.62 85 PHE A N 1
ATOM 638 C CA . PHE A 1 85 ? 2.773 7.514 14.950 1.00 70.62 85 PHE A CA 1
ATOM 639 C C . PHE A 1 85 ? 3.114 7.187 16.404 1.00 70.62 85 PHE A C 1
ATOM 641 O O . PHE A 1 85 ? 2.218 7.186 17.249 1.00 70.62 85 PHE A O 1
ATOM 648 N N . VAL A 1 86 ? 4.394 6.976 16.726 1.00 75.38 86 VAL A N 1
ATOM 649 C CA . VAL A 1 86 ? 4.833 6.705 18.108 1.00 75.38 86 VAL A CA 1
ATOM 650 C C . VAL A 1 86 ? 4.555 7.893 19.032 1.00 75.38 86 VAL A C 1
ATOM 652 O O . VAL A 1 86 ? 4.145 7.697 20.177 1.00 75.38 86 VAL A O 1
ATOM 655 N N . VAL A 1 87 ? 4.754 9.129 18.563 1.00 84.31 87 VAL A N 1
ATOM 656 C CA . VAL A 1 87 ? 4.439 10.334 19.349 1.00 84.31 87 VAL A CA 1
ATOM 657 C C . VAL A 1 87 ? 2.944 10.400 19.653 1.00 84.31 87 VAL A C 1
ATOM 659 O O . VAL A 1 87 ? 2.574 10.574 20.814 1.00 84.31 87 VAL A O 1
ATOM 662 N N . VAL A 1 88 ? 2.087 10.211 18.646 1.00 78.81 88 VAL A N 1
ATOM 663 C CA . VAL A 1 88 ? 0.626 10.226 18.815 1.00 78.81 88 VAL A CA 1
ATOM 664 C C . VAL A 1 88 ? 0.165 9.096 19.737 1.00 78.81 88 VAL A C 1
ATOM 666 O O . VAL A 1 88 ? -0.656 9.341 20.621 1.00 78.81 88 VAL A O 1
ATOM 669 N N . ASP A 1 89 ? 0.719 7.890 19.612 1.00 73.00 89 ASP A N 1
ATOM 670 C CA . ASP A 1 89 ? 0.393 6.769 20.502 1.00 73.00 89 ASP A CA 1
ATOM 671 C C . ASP A 1 89 ? 0.739 7.074 21.965 1.00 73.00 89 ASP A C 1
ATOM 673 O O . ASP A 1 89 ? -0.103 6.914 22.853 1.00 73.00 89 ASP A O 1
ATOM 677 N N . LYS A 1 90 ? 1.917 7.663 22.215 1.00 81.06 90 LYS A N 1
ATOM 678 C CA . LYS A 1 90 ? 2.322 8.113 23.557 1.00 81.06 90 LYS A CA 1
ATOM 679 C C . LYS A 1 90 ? 1.399 9.176 24.157 1.00 81.06 90 LYS A C 1
ATOM 681 O O . LYS A 1 90 ? 1.327 9.269 25.380 1.00 81.06 90 LYS A O 1
ATOM 686 N N . THR A 1 91 ? 0.680 9.959 23.347 1.00 85.38 91 THR A N 1
ATOM 687 C CA . THR A 1 91 ? -0.319 10.914 23.870 1.00 85.38 91 THR A CA 1
ATOM 688 C C . THR A 1 91 ? -1.588 10.242 24.397 1.00 85.38 91 THR A C 1
ATOM 690 O O . THR A 1 91 ? -2.388 10.893 25.064 1.00 85.38 91 THR A O 1
ATOM 693 N N . GLY A 1 92 ? -1.812 8.962 24.081 1.00 78.56 92 GLY A N 1
ATOM 694 C CA . GLY A 1 92 ? -3.059 8.258 24.374 1.00 78.56 92 GLY A CA 1
ATOM 695 C C . GLY A 1 92 ? -4.212 8.610 23.429 1.00 78.56 92 GLY A C 1
ATOM 696 O O . GLY A 1 92 ? -5.256 7.960 23.495 1.00 78.56 92 GLY A O 1
ATOM 697 N N . ALA A 1 93 ? -4.029 9.557 22.499 1.00 81.75 93 ALA A N 1
ATOM 698 C CA . ALA A 1 93 ? -5.080 9.995 21.584 1.00 81.75 93 ALA A CA 1
ATOM 699 C C . ALA A 1 93 ? -5.638 8.853 20.724 1.00 81.75 93 ALA A C 1
ATOM 701 O O . ALA A 1 93 ? -6.846 8.795 20.497 1.00 81.75 93 ALA A O 1
ATOM 702 N N . PHE A 1 94 ? -4.796 7.901 20.303 1.00 71.56 94 PHE A N 1
ATOM 703 C CA . PHE A 1 94 ? -5.263 6.702 19.602 1.00 71.56 94 PHE A CA 1
ATOM 704 C C . PHE A 1 94 ? -6.132 5.808 20.480 1.00 71.56 94 PHE A C 1
ATOM 706 O O . PHE A 1 94 ? -7.175 5.335 20.030 1.00 71.56 94 PHE A O 1
ATOM 713 N N . ASN A 1 95 ? -5.737 5.599 21.735 1.00 71.75 95 ASN A N 1
ATOM 714 C CA . ASN A 1 95 ? -6.506 4.790 22.674 1.00 71.75 95 ASN A CA 1
ATOM 715 C C . ASN A 1 95 ? -7.879 5.408 22.947 1.00 71.75 95 ASN A C 1
ATOM 717 O O . ASN A 1 95 ? -8.872 4.677 22.950 1.00 71.75 95 ASN A O 1
ATOM 721 N N . ASP A 1 96 ? -7.932 6.732 23.088 1.00 79.81 96 ASP A N 1
ATOM 722 C CA . ASP A 1 96 ? -9.164 7.504 23.242 1.00 79.81 96 ASP A CA 1
ATOM 723 C C . ASP A 1 96 ? -10.036 7.463 21.982 1.00 79.81 96 ASP A C 1
ATOM 725 O O . ASP A 1 96 ? -11.242 7.231 22.068 1.00 79.81 96 ASP A O 1
ATOM 729 N N . GLY A 1 97 ? -9.431 7.653 20.805 1.00 74.56 97 GLY A N 1
ATOM 730 C CA . GLY A 1 97 ? -10.088 7.578 19.498 1.00 74.56 97 GLY A CA 1
ATOM 731 C C . GLY A 1 97 ? -10.735 6.226 19.264 1.00 74.56 97 GLY A C 1
ATOM 732 O O . GLY A 1 97 ? -11.917 6.136 18.935 1.00 74.56 97 GLY A O 1
ATOM 733 N N . LEU A 1 98 ? -9.971 5.166 19.508 1.00 67.88 98 LEU A N 1
ATOM 734 C CA . LEU A 1 98 ? -10.425 3.793 19.385 1.00 67.88 98 LEU A CA 1
ATOM 735 C C . LEU A 1 98 ? -11.509 3.466 20.415 1.00 67.88 98 LEU A C 1
ATOM 737 O O . LEU A 1 98 ? -12.509 2.845 20.064 1.00 67.88 98 LEU A O 1
ATOM 741 N N . ALA A 1 99 ? -11.366 3.917 21.664 1.00 71.62 99 ALA A N 1
ATOM 742 C CA . ALA A 1 99 ? -12.403 3.753 22.681 1.00 71.62 99 ALA A CA 1
ATOM 743 C C . ALA A 1 99 ? -13.702 4.474 22.288 1.00 71.62 99 ALA A C 1
ATOM 745 O O . ALA A 1 99 ? -14.773 3.879 22.388 1.00 71.62 99 ALA A O 1
ATOM 746 N N . ALA A 1 100 ? -13.624 5.707 21.783 1.00 73.56 100 ALA A N 1
ATOM 747 C CA . ALA A 1 100 ? -14.783 6.462 21.311 1.00 73.56 100 ALA A CA 1
ATOM 748 C C . ALA A 1 100 ? -15.430 5.821 20.074 1.00 73.56 100 ALA A C 1
ATOM 750 O O . ALA A 1 100 ? -16.658 5.762 19.982 1.00 73.56 100 ALA A O 1
ATOM 751 N N . LEU A 1 101 ? -14.622 5.303 19.144 1.00 69.75 101 LEU A N 1
ATOM 752 C CA . LEU A 1 101 ? -15.087 4.585 17.960 1.00 69.75 101 LEU A CA 1
ATOM 753 C C . LEU A 1 101 ? -15.816 3.301 18.370 1.00 69.75 101 LEU A C 1
ATOM 755 O O . LEU A 1 101 ? -16.971 3.103 18.009 1.00 69.75 101 LEU A O 1
ATOM 759 N N . ILE A 1 102 ? -15.195 2.470 19.204 1.00 67.06 102 ILE A N 1
ATOM 760 C CA . ILE A 1 102 ? -15.800 1.237 19.718 1.00 67.06 102 ILE A CA 1
ATOM 761 C C . ILE A 1 102 ? -17.073 1.544 20.509 1.00 67.06 102 ILE A C 1
ATOM 763 O O . ILE A 1 102 ? -18.075 0.867 20.311 1.00 67.06 102 ILE A O 1
ATOM 767 N N . GLN A 1 103 ? -17.080 2.579 21.357 1.00 70.75 103 GLN A N 1
ATOM 768 C CA . GLN A 1 103 ? -18.274 3.003 22.099 1.00 70.75 103 GLN A CA 1
ATOM 769 C C . GLN A 1 103 ? -19.406 3.458 21.171 1.00 70.75 103 GLN A C 1
ATOM 771 O O . GLN A 1 103 ? -20.569 3.125 21.396 1.00 70.75 103 GLN A O 1
ATOM 776 N N . ARG A 1 104 ? -19.086 4.195 20.104 1.00 69.38 104 ARG A N 1
ATOM 777 C CA . ARG A 1 104 ? -20.079 4.631 19.114 1.00 69.38 104 ARG A CA 1
ATOM 778 C C . ARG A 1 104 ? -20.595 3.475 18.259 1.00 69.38 104 ARG A C 1
ATOM 780 O O . ARG A 1 104 ? -21.729 3.527 17.792 1.00 69.38 104 ARG A O 1
ATOM 787 N N . PHE A 1 105 ? -19.787 2.432 18.086 1.00 65.81 105 PHE A N 1
ATOM 788 C CA . PHE A 1 105 ? -20.079 1.280 17.241 1.00 65.81 105 PHE A CA 1
ATOM 789 C C . PHE A 1 105 ? -20.175 -0.044 18.027 1.00 65.81 105 PHE A C 1
ATOM 791 O O . PHE A 1 105 ? -19.906 -1.091 17.441 1.00 65.81 105 PHE A O 1
ATOM 798 N N . GLN A 1 106 ? -20.620 -0.038 19.297 1.00 57.69 106 GLN A N 1
ATOM 799 C CA . GLN A 1 106 ? -20.633 -1.222 20.193 1.00 57.69 106 GLN A CA 1
ATOM 800 C C . GLN A 1 106 ? -21.360 -2.457 19.636 1.00 57.69 106 GLN A C 1
ATOM 802 O O . GLN A 1 106 ? -21.047 -3.576 20.028 1.00 57.69 106 GLN A O 1
ATOM 807 N N . HIS A 1 107 ? -22.276 -2.280 18.681 1.00 62.75 107 HIS A N 1
ATOM 808 C CA . HIS A 1 107 ? -22.989 -3.374 18.011 1.00 62.75 107 HIS A CA 1
ATOM 809 C C . HIS A 1 107 ? -22.609 -3.546 16.530 1.00 62.75 107 HIS A C 1
ATOM 811 O O . HIS A 1 107 ? -23.291 -4.240 15.782 1.00 62.75 107 HIS A O 1
ATOM 817 N N . THR A 1 108 ? -21.521 -2.912 16.084 1.00 71.56 108 THR A N 1
ATOM 818 C CA . THR A 1 108 ? -21.194 -2.737 14.660 1.00 71.56 108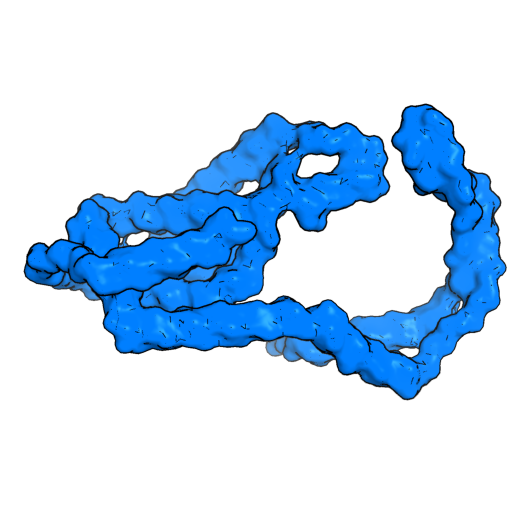 THR A CA 1
ATOM 819 C C . THR A 1 108 ? -19.697 -2.790 14.358 1.00 71.56 108 THR A C 1
ATOM 821 O O . THR A 1 108 ? -19.205 -2.072 13.491 1.00 71.56 108 THR A O 1
ATOM 824 N N . GLN A 1 109 ? -18.971 -3.704 15.006 1.00 78.75 109 GLN A N 1
ATOM 825 C CA . GLN A 1 109 ? -17.555 -3.984 14.714 1.00 78.75 109 GLN A CA 1
ATOM 826 C C . GLN A 1 109 ? -17.313 -4.244 13.214 1.00 78.75 109 GLN A C 1
ATOM 828 O O . GLN A 1 109 ? -16.360 -3.734 12.631 1.00 78.75 109 GLN A O 1
ATOM 833 N N . ALA A 1 110 ? -18.242 -4.951 12.556 1.00 85.69 110 ALA A N 1
ATOM 834 C CA . ALA A 1 110 ? -18.200 -5.172 11.112 1.00 85.69 110 ALA A CA 1
ATOM 835 C C . ALA A 1 110 ? -18.267 -3.866 10.297 1.00 85.69 110 ALA A C 1
ATOM 837 O O . ALA A 1 110 ? -17.583 -3.752 9.289 1.00 85.69 110 ALA A O 1
ATOM 838 N N . ARG A 1 111 ? -19.030 -2.850 10.732 1.00 86.44 111 ARG A N 1
ATOM 839 C CA . ARG A 1 111 ? -19.097 -1.560 10.016 1.00 86.44 111 ARG A CA 1
ATOM 840 C C . ARG A 1 111 ? -17.783 -0.794 10.091 1.00 86.44 111 ARG A C 1
ATOM 842 O O . ARG A 1 111 ? -17.428 -0.141 9.118 1.00 86.44 111 ARG A O 1
ATOM 849 N N . VAL A 1 112 ? -17.065 -0.893 11.210 1.00 84.56 112 VAL A N 1
ATOM 850 C CA . VAL A 1 112 ? -15.740 -0.273 11.346 1.00 84.56 112 VAL A CA 1
ATOM 851 C C . VAL A 1 112 ? -14.759 -0.915 10.365 1.00 84.56 112 VAL A C 1
ATOM 853 O O . VAL A 1 112 ? -14.114 -0.203 9.607 1.00 84.56 112 VAL A O 1
ATOM 856 N N . MET A 1 113 ? -14.723 -2.248 10.298 1.00 90.31 113 MET A N 1
ATOM 857 C CA . MET A 1 113 ? -13.893 -2.979 9.330 1.00 90.31 113 MET A CA 1
ATOM 858 C C . MET A 1 113 ? -14.262 -2.656 7.870 1.00 90.31 113 MET A C 1
ATOM 860 O O . MET A 1 113 ? -13.369 -2.466 7.050 1.00 90.31 113 MET A O 1
ATOM 864 N N . ILE A 1 114 ? -15.557 -2.527 7.545 1.00 92.94 114 ILE A N 1
ATOM 865 C CA . ILE A 1 114 ? -16.015 -2.102 6.207 1.00 92.94 114 ILE A CA 1
ATOM 866 C C . ILE A 1 114 ? -15.496 -0.701 5.878 1.00 92.94 114 ILE A C 1
ATOM 868 O O . ILE A 1 114 ? -14.939 -0.494 4.804 1.00 92.94 114 ILE A O 1
ATOM 872 N N . LEU A 1 115 ? -15.662 0.254 6.798 1.00 89.25 115 LEU A N 1
ATOM 873 C CA . LEU A 1 115 ? -15.199 1.627 6.605 1.00 89.25 115 LEU A CA 1
ATOM 874 C C . LEU A 1 115 ? -13.684 1.668 6.378 1.00 89.25 115 LEU A C 1
ATOM 876 O O . LEU A 1 115 ? -13.229 2.320 5.447 1.00 89.25 115 LEU A O 1
ATOM 880 N N . VAL A 1 116 ? -12.921 0.933 7.188 1.00 90.00 116 VAL A N 1
ATOM 881 C CA . VAL A 1 116 ? -11.464 0.812 7.047 1.00 90.00 116 VAL A CA 1
ATOM 882 C C . VAL A 1 116 ? -11.098 0.250 5.672 1.00 90.00 116 VAL A C 1
ATOM 884 O O . VAL A 1 116 ? -10.270 0.839 4.982 1.00 90.00 116 VAL A O 1
ATOM 887 N N . GLY A 1 117 ? -11.751 -0.832 5.235 1.00 94.62 117 GLY A N 1
ATOM 888 C CA . GLY A 1 117 ? -11.512 -1.421 3.916 1.00 94.62 117 GLY A CA 1
ATOM 889 C C . GLY A 1 117 ? -11.789 -0.447 2.768 1.00 94.62 117 GLY A C 1
ATOM 890 O O . GLY A 1 117 ? -10.981 -0.336 1.850 1.00 94.62 117 GLY A O 1
ATOM 891 N N . ILE A 1 118 ? -12.882 0.319 2.841 1.00 93.81 118 ILE A N 1
ATOM 892 C CA . ILE A 1 118 ? -13.219 1.340 1.834 1.00 93.81 118 ILE A CA 1
ATOM 893 C C . ILE A 1 118 ? -12.190 2.476 1.829 1.00 93.81 118 ILE A C 1
ATOM 895 O O . ILE A 1 118 ? -11.765 2.903 0.756 1.00 93.81 118 ILE A O 1
ATOM 899 N N . VAL A 1 119 ? -11.772 2.957 3.003 1.00 89.38 119 VAL A N 1
ATOM 900 C CA . VAL A 1 119 ? -10.767 4.025 3.123 1.00 89.38 119 VAL A CA 1
ATOM 901 C C . VAL A 1 119 ? -9.441 3.584 2.511 1.00 89.38 119 VAL A C 1
ATOM 903 O O . VAL A 1 119 ? -8.905 4.302 1.673 1.00 89.38 119 VAL A O 1
ATOM 906 N N . PHE A 1 120 ? -8.946 2.389 2.845 1.00 92.12 120 PHE A N 1
ATOM 907 C CA . PHE A 1 120 ? -7.692 1.887 2.278 1.00 92.12 120 PHE A CA 1
ATOM 908 C C . PHE A 1 120 ? -7.799 1.576 0.786 1.00 92.12 120 PHE A C 1
ATOM 910 O O . PHE A 1 120 ? -6.873 1.890 0.047 1.00 92.12 120 PHE A O 1
ATOM 917 N N . ALA A 1 121 ? -8.925 1.039 0.310 1.00 94.44 121 ALA A N 1
ATOM 918 C CA . ALA A 1 121 ? -9.145 0.873 -1.125 1.00 94.44 121 ALA A CA 1
ATOM 919 C C . ALA A 1 121 ? -9.158 2.214 -1.867 1.00 94.44 121 ALA A C 1
ATOM 921 O O . ALA A 1 121 ? -8.595 2.321 -2.950 1.00 94.44 121 ALA A O 1
ATOM 922 N N . THR A 1 122 ? -9.750 3.251 -1.275 1.00 89.19 122 THR A N 1
ATOM 923 C CA . THR A 1 122 ? -9.752 4.602 -1.853 1.00 89.19 122 THR A CA 1
ATOM 924 C C . THR A 1 122 ? -8.344 5.195 -1.860 1.00 89.19 122 THR A C 1
ATOM 926 O O . THR A 1 122 ? -7.909 5.707 -2.886 1.00 89.19 122 THR A O 1
ATOM 929 N N . ALA A 1 123 ? -7.602 5.064 -0.758 1.00 85.94 123 ALA A N 1
ATOM 930 C CA . ALA A 1 123 ? -6.211 5.506 -0.669 1.00 85.94 123 ALA A CA 1
ATOM 931 C C . ALA A 1 123 ? -5.326 4.801 -1.712 1.00 85.94 123 ALA A C 1
ATOM 933 O O . ALA A 1 123 ? -4.639 5.461 -2.485 1.00 85.94 123 ALA A O 1
ATOM 934 N N . GLY A 1 124 ? -5.428 3.474 -1.837 1.00 88.94 124 GLY A N 1
ATOM 935 C CA . GLY A 1 124 ? -4.730 2.716 -2.880 1.00 88.94 124 GLY A CA 1
ATOM 936 C C . GLY A 1 124 ? -5.148 3.122 -4.297 1.00 88.94 124 GLY A C 1
ATOM 937 O O . GLY A 1 124 ? -4.308 3.247 -5.187 1.00 88.94 124 GLY A O 1
ATOM 938 N N . ALA A 1 125 ? -6.436 3.403 -4.512 1.00 88.44 125 ALA A N 1
ATOM 939 C CA . ALA A 1 125 ? -6.954 3.849 -5.801 1.00 88.44 125 ALA A CA 1
ATOM 940 C C . ALA A 1 125 ? -6.442 5.232 -6.229 1.00 88.44 125 ALA A C 1
ATOM 942 O O . ALA A 1 125 ? -6.355 5.474 -7.434 1.00 88.44 125 ALA A O 1
ATOM 943 N N . LEU A 1 126 ? -6.126 6.111 -5.275 1.00 80.94 126 LEU A N 1
ATOM 944 C CA . LEU A 1 126 ? -5.649 7.472 -5.522 1.00 80.94 126 LEU A CA 1
ATOM 945 C C . LEU A 1 126 ? -4.121 7.558 -5.545 1.00 80.94 126 LEU A C 1
ATOM 947 O O . LEU A 1 126 ? -3.567 8.127 -6.478 1.00 80.94 126 LEU A O 1
ATOM 951 N N . ASN A 1 127 ? -3.454 6.963 -4.555 1.00 74.75 127 ASN A N 1
ATOM 952 C CA . ASN A 1 127 ? -2.057 7.264 -4.246 1.00 74.75 127 ASN A CA 1
ATOM 953 C C . ASN A 1 127 ? -1.124 6.045 -4.259 1.00 74.75 127 ASN A C 1
ATOM 955 O O . ASN A 1 127 ? 0.057 6.215 -3.995 1.00 74.75 127 ASN A O 1
ATOM 959 N N . ASN A 1 128 ? -1.603 4.827 -4.560 1.00 76.62 128 ASN A N 1
ATOM 960 C CA . ASN A 1 128 ? -0.791 3.606 -4.388 1.00 76.62 128 ASN A CA 1
ATOM 961 C C . ASN A 1 128 ? -0.176 3.505 -2.975 1.00 76.62 128 ASN A C 1
ATOM 963 O O . ASN A 1 128 ? 0.963 3.094 -2.817 1.00 76.62 128 ASN A O 1
ATOM 967 N N . THR A 1 129 ? -0.949 3.882 -1.953 1.00 73.88 129 THR A N 1
ATOM 968 C CA . THR A 1 129 ? -0.541 3.947 -0.542 1.00 73.88 129 THR A CA 1
ATOM 969 C C . THR A 1 129 ? -0.128 2.571 -0.007 1.00 73.88 129 THR A C 1
ATOM 971 O O . THR A 1 129 ? -0.968 1.844 0.527 1.00 73.88 129 THR A O 1
ATOM 974 N N . TYR A 1 130 ? 1.137 2.178 -0.155 1.00 75.75 130 TYR A N 1
ATOM 975 C CA . TYR A 1 130 ? 1.685 0.947 0.430 1.00 75.75 130 TYR A CA 1
ATOM 976 C C . TYR A 1 130 ? 2.591 1.271 1.616 1.00 75.75 130 TYR A C 1
ATOM 978 O O . TYR A 1 130 ? 2.544 0.593 2.646 1.00 75.75 130 TYR A O 1
ATOM 986 N N . GLU A 1 131 ? 3.378 2.332 1.493 1.00 73.69 131 GLU A N 1
ATOM 987 C CA . GLU A 1 131 ? 4.381 2.763 2.458 1.00 73.69 131 GLU A CA 1
ATOM 988 C C . GLU A 1 131 ? 3.739 3.255 3.759 1.00 73.69 131 GLU A C 1
ATOM 990 O O . GLU A 1 131 ? 4.169 2.898 4.859 1.00 73.69 131 GLU A O 1
ATOM 995 N N . GLU A 1 132 ? 2.645 4.006 3.657 1.00 74.44 132 GLU A N 1
ATOM 996 C CA . GLU A 1 132 ? 1.923 4.545 4.808 1.00 74.44 132 GLU A CA 1
ATOM 997 C C . GLU A 1 132 ? 1.183 3.443 5.570 1.00 74.44 132 GLU A C 1
ATOM 999 O O . GLU A 1 132 ? 1.053 3.511 6.796 1.00 74.44 132 GLU A O 1
ATOM 1004 N N . ILE A 1 133 ? 0.752 2.380 4.876 1.00 83.38 133 ILE A N 1
ATOM 1005 C CA . ILE A 1 133 ? 0.088 1.237 5.515 1.00 83.38 133 ILE A CA 1
ATOM 1006 C C . ILE A 1 133 ? 1.043 0.554 6.479 1.00 83.38 133 ILE A C 1
ATOM 1008 O O . ILE A 1 133 ? 0.634 0.260 7.601 1.00 83.38 133 ILE A O 1
ATOM 1012 N N . ILE A 1 134 ? 2.301 0.338 6.074 1.00 81.38 134 ILE A N 1
ATOM 1013 C CA . ILE A 1 134 ? 3.328 -0.303 6.910 1.00 81.38 134 ILE A CA 1
ATOM 1014 C C . ILE A 1 134 ? 3.471 0.451 8.234 1.00 81.38 134 ILE A C 1
ATOM 1016 O O . ILE A 1 134 ? 3.456 -0.168 9.301 1.00 81.38 134 ILE A O 1
ATOM 1020 N N . ALA A 1 135 ? 3.526 1.783 8.180 1.00 74.19 135 ALA A N 1
ATOM 1021 C CA . ALA A 1 135 ? 3.614 2.620 9.371 1.00 74.19 135 ALA A CA 1
ATOM 1022 C C . ALA A 1 135 ? 2.342 2.560 10.244 1.00 74.19 135 ALA A C 1
ATOM 1024 O O . ALA A 1 135 ? 2.426 2.634 11.470 1.00 74.19 135 ALA A O 1
ATOM 1025 N N . MET A 1 136 ? 1.168 2.363 9.635 1.00 75.44 136 MET A N 1
ATOM 1026 C CA . MET A 1 136 ? -0.121 2.224 10.327 1.00 75.44 136 MET A CA 1
ATOM 1027 C C . MET A 1 136 ? -0.399 0.821 10.886 1.00 75.44 136 MET A C 1
ATOM 1029 O O . MET A 1 136 ? -1.320 0.674 11.694 1.00 75.44 136 MET A O 1
ATOM 1033 N N . ILE A 1 137 ? 0.353 -0.217 10.496 1.00 84.06 137 ILE A N 1
ATOM 1034 C CA . ILE A 1 137 ? 0.079 -1.608 10.906 1.00 84.06 137 ILE A CA 1
ATOM 1035 C C . ILE A 1 137 ? -0.052 -1.774 12.429 1.00 84.06 137 ILE A C 1
ATOM 1037 O O . ILE A 1 137 ? -1.031 -2.398 12.847 1.00 84.06 137 ILE A O 1
ATOM 1041 N N . PRO A 1 138 ? 0.842 -1.233 13.284 1.00 77.44 138 PRO A N 1
ATOM 1042 C CA . PRO A 1 138 ? 0.712 -1.393 14.734 1.00 77.44 138 PRO A CA 1
ATOM 1043 C C . PRO A 1 138 ? -0.623 -0.859 15.266 1.00 77.44 138 PRO A C 1
ATOM 1045 O O . PRO A 1 138 ? -1.296 -1.532 16.048 1.00 77.44 138 PRO A O 1
ATOM 1048 N N . PHE A 1 139 ? -1.050 0.309 14.778 1.00 77.50 139 PHE A N 1
ATOM 1049 C CA . PHE A 1 139 ? -2.341 0.901 15.120 1.00 77.50 139 PHE A CA 1
ATOM 1050 C C . PHE A 1 139 ? -3.504 0.012 14.665 1.00 77.50 139 PHE A C 1
ATOM 1052 O O . PHE A 1 139 ? -4.416 -0.272 15.445 1.00 77.50 139 PHE A O 1
ATOM 1059 N N . LEU A 1 140 ? -3.458 -0.467 13.421 1.00 85.50 140 LEU A N 1
ATOM 1060 C CA . LEU A 1 140 ? -4.500 -1.327 12.868 1.00 85.50 140 LEU A CA 1
ATOM 1061 C C . LEU A 1 140 ? -4.614 -2.644 13.634 1.00 85.50 140 LEU A C 1
ATOM 1063 O O . LEU A 1 140 ? -5.730 -3.076 13.898 1.00 85.50 140 LEU A O 1
ATOM 1067 N N . MET A 1 141 ? -3.494 -3.245 14.048 1.00 86.44 141 MET A N 1
ATOM 1068 C CA . MET A 1 141 ? -3.500 -4.464 14.861 1.00 86.44 141 MET A CA 1
ATOM 1069 C C . MET A 1 141 ? -4.166 -4.242 16.221 1.00 86.44 141 MET A C 1
ATOM 1071 O O . MET A 1 141 ? -4.978 -5.065 16.636 1.00 86.44 141 MET A O 1
ATOM 1075 N N . VAL A 1 142 ? -3.861 -3.132 16.905 1.00 79.25 142 VAL A N 1
ATOM 1076 C CA . VAL A 1 142 ? -4.514 -2.783 18.181 1.00 79.25 142 VAL A CA 1
ATOM 1077 C C . VAL A 1 142 ? -6.008 -2.536 17.968 1.00 79.25 142 VAL A C 1
ATOM 1079 O O . VAL A 1 142 ? -6.835 -2.976 18.767 1.00 79.25 142 VAL A O 1
ATOM 1082 N N . MET A 1 143 ? -6.376 -1.859 16.880 1.00 82.38 143 MET A N 1
ATOM 1083 C CA . MET A 1 143 ? -7.771 -1.620 16.523 1.00 82.38 143 MET A CA 1
ATOM 1084 C C . MET A 1 143 ? -8.530 -2.924 16.267 1.00 82.38 143 MET A C 1
ATOM 1086 O O . MET A 1 143 ? -9.594 -3.116 16.853 1.00 82.38 143 MET A O 1
ATOM 1090 N N . THR A 1 144 ? -8.016 -3.815 15.417 1.00 85.81 144 THR A N 1
ATOM 1091 C CA . THR A 1 144 ? -8.700 -5.073 15.088 1.00 85.81 144 THR A CA 1
ATOM 1092 C C . THR A 1 144 ? -8.800 -5.995 16.291 1.00 85.81 144 THR A C 1
ATOM 1094 O O . THR A 1 144 ? -9.873 -6.548 16.514 1.00 85.81 144 THR A O 1
ATOM 1097 N N . ASP A 1 145 ? -7.746 -6.084 17.107 1.00 83.38 145 ASP A N 1
ATOM 1098 C CA . ASP A 1 145 ? -7.740 -6.872 18.345 1.00 83.38 145 ASP A CA 1
ATOM 1099 C C . ASP A 1 145 ? -8.877 -6.427 19.275 1.00 83.38 145 ASP A C 1
ATOM 1101 O O . ASP A 1 145 ? -9.724 -7.225 19.682 1.00 83.38 145 ASP A O 1
ATOM 1105 N N . ARG A 1 146 ? -9.016 -5.110 19.487 1.00 77.44 146 ARG A N 1
ATOM 1106 C CA . ARG A 1 146 ? -10.136 -4.565 20.265 1.00 77.44 146 ARG A CA 1
ATOM 1107 C C . ARG A 1 146 ? -11.498 -4.759 19.611 1.00 77.44 146 ARG A C 1
ATOM 1109 O O . ARG A 1 146 ? -12.495 -4.731 20.320 1.00 77.44 146 ARG A O 1
ATOM 1116 N N . LEU A 1 147 ? -11.577 -4.920 18.294 1.00 82.06 147 LEU A N 1
ATOM 1117 C CA . LEU A 1 147 ? -12.824 -5.204 17.577 1.00 82.06 147 LEU A CA 1
ATOM 1118 C C . LEU A 1 147 ? -13.161 -6.704 17.532 1.00 82.06 147 LEU A C 1
ATOM 1120 O O . LEU A 1 147 ? -14.207 -7.050 16.987 1.00 82.06 147 LEU A O 1
ATOM 1124 N N . GLY A 1 148 ? -12.323 -7.577 18.100 1.00 85.81 148 GLY A N 1
ATOM 1125 C CA . GLY A 1 148 ? -12.505 -9.031 18.072 1.00 85.81 148 GLY A CA 1
ATOM 1126 C C . GLY A 1 148 ? -12.085 -9.681 16.754 1.00 85.81 148 GLY A C 1
ATOM 1127 O O . GLY A 1 148 ? -12.656 -10.686 16.330 1.00 85.81 148 GLY A O 1
ATOM 1128 N N . TYR A 1 149 ? -11.116 -9.074 16.077 1.00 89.94 149 TYR A N 1
ATOM 1129 C CA . TYR A 1 149 ? -10.574 -9.519 14.804 1.00 89.94 149 TYR A CA 1
ATOM 1130 C C . TYR A 1 149 ? -9.069 -9.780 14.927 1.00 89.94 149 TYR A C 1
ATOM 1132 O O . TYR A 1 149 ? -8.341 -9.071 15.620 1.00 89.94 149 TYR A O 1
ATOM 1140 N N . THR A 1 150 ? -8.588 -10.795 14.215 1.00 92.38 150 THR A N 1
ATOM 1141 C CA . THR A 1 150 ? -7.193 -11.250 14.284 1.00 92.38 150 THR A CA 1
ATOM 1142 C C . THR A 1 150 ? -6.216 -10.208 13.729 1.00 92.38 150 THR A C 1
ATOM 1144 O O . THR A 1 150 ? -6.555 -9.421 12.845 1.00 92.38 150 THR A O 1
ATOM 1147 N N . LYS A 1 151 ? -4.944 -10.255 14.142 1.00 90.50 151 LYS A N 1
ATOM 1148 C CA . LYS A 1 151 ? -3.881 -9.410 13.553 1.00 90.50 151 LYS A CA 1
ATOM 1149 C C . LYS A 1 151 ? -3.735 -9.604 12.038 1.00 90.50 151 LYS A C 1
ATOM 1151 O O . LYS A 1 151 ? -3.445 -8.654 11.321 1.00 90.50 151 LYS A O 1
ATOM 1156 N N . ILE A 1 152 ? -3.983 -10.821 11.544 1.00 92.62 152 ILE A N 1
ATOM 1157 C CA . ILE A 1 152 ? -3.970 -11.132 10.106 1.00 92.62 152 ILE A CA 1
ATOM 1158 C C . ILE A 1 152 ? -5.068 -10.348 9.384 1.00 92.62 152 ILE A C 1
ATOM 1160 O O . ILE A 1 152 ? -4.824 -9.778 8.323 1.00 92.62 152 ILE A O 1
ATOM 1164 N N . SER A 1 153 ? -6.260 -10.256 9.976 1.00 94.12 153 SER A N 1
ATOM 1165 C CA . SER A 1 153 ? -7.348 -9.467 9.398 1.00 94.12 153 SER A CA 1
ATOM 1166 C C . SER A 1 153 ? -7.030 -7.970 9.333 1.00 94.12 153 SER A C 1
ATOM 1168 O O . SER A 1 153 ? -7.503 -7.312 8.413 1.00 94.12 153 SER A O 1
ATOM 1170 N N . ALA A 1 154 ? -6.193 -7.449 10.243 1.00 92.12 154 ALA A N 1
ATOM 1171 C CA . ALA A 1 154 ? -5.719 -6.065 10.209 1.00 92.12 154 ALA A CA 1
ATOM 1172 C C . ALA A 1 154 ? -4.933 -5.785 8.931 1.00 92.12 154 ALA A C 1
ATOM 1174 O O . ALA A 1 154 ? -5.190 -4.796 8.256 1.00 92.12 154 ALA A O 1
ATOM 1175 N N . ILE A 1 155 ? -4.016 -6.691 8.586 1.00 94.12 155 ILE A N 1
ATOM 1176 C CA . ILE A 1 155 ? -3.203 -6.609 7.369 1.00 94.12 155 ILE A CA 1
ATOM 1177 C C . ILE A 1 155 ? -4.087 -6.828 6.135 1.00 94.12 155 ILE A C 1
ATOM 1179 O O . ILE A 1 155 ? -3.996 -6.090 5.158 1.00 94.12 155 ILE A O 1
ATOM 1183 N N . ALA A 1 156 ? -4.981 -7.820 6.181 1.00 95.62 156 ALA A N 1
ATOM 1184 C CA . ALA A 1 156 ? -5.849 -8.147 5.055 1.00 95.62 156 ALA A CA 1
ATOM 1185 C C . ALA A 1 156 ? -6.838 -7.016 4.726 1.00 95.62 156 ALA A C 1
ATOM 1187 O O . ALA A 1 156 ? -7.035 -6.702 3.552 1.00 95.62 156 ALA A O 1
ATOM 1188 N N . ILE A 1 157 ? -7.450 -6.382 5.734 1.00 95.75 157 ILE A N 1
ATOM 1189 C CA . ILE A 1 157 ? -8.417 -5.299 5.512 1.00 95.75 157 ILE A CA 1
ATOM 1190 C C . ILE A 1 157 ? -7.744 -3.994 5.079 1.00 95.75 157 ILE A C 1
ATOM 1192 O O . ILE A 1 157 ? -8.385 -3.211 4.385 1.00 95.75 157 ILE A O 1
ATOM 1196 N N . SER A 1 158 ? -6.483 -3.752 5.449 1.00 94.19 158 SER A N 1
ATOM 1197 C CA . SER A 1 158 ? -5.746 -2.551 5.044 1.00 94.19 158 SER A CA 1
ATOM 1198 C C . SER A 1 158 ? -4.981 -2.763 3.741 1.00 94.19 158 SER A C 1
ATOM 1200 O O . SER A 1 158 ? -5.465 -2.366 2.683 1.00 94.19 158 SER A O 1
ATOM 1202 N N . ALA A 1 159 ? -3.834 -3.443 3.794 1.00 93.38 159 ALA A N 1
ATOM 1203 C CA . ALA A 1 159 ? -2.949 -3.672 2.657 1.00 93.38 159 ALA A CA 1
ATOM 1204 C C . ALA A 1 159 ? -3.669 -4.407 1.521 1.00 93.38 159 ALA A C 1
ATOM 1206 O O . ALA A 1 159 ? -3.528 -4.035 0.358 1.00 93.38 159 ALA A O 1
ATOM 1207 N N . GLY A 1 160 ? -4.498 -5.404 1.849 1.00 95.12 160 GLY A N 1
ATOM 1208 C CA . GLY A 1 160 ? -5.290 -6.123 0.848 1.00 95.12 160 GLY A CA 1
ATOM 1209 C C . GLY A 1 160 ? -6.292 -5.217 0.127 1.00 95.12 160 GLY A C 1
ATOM 1210 O O . GLY A 1 160 ? -6.331 -5.199 -1.103 1.00 95.12 160 GLY A O 1
ATOM 1211 N N . SER A 1 161 ? -7.053 -4.404 0.868 1.00 96.38 161 SER A N 1
ATOM 1212 C CA . SER A 1 161 ? -8.015 -3.473 0.259 1.00 96.38 161 SER A CA 1
ATOM 1213 C C . SER A 1 161 ? -7.321 -2.380 -0.555 1.00 96.38 161 SER A C 1
ATOM 1215 O O . SER A 1 161 ? -7.789 -2.060 -1.644 1.00 96.38 161 SER A O 1
ATOM 1217 N N . ALA A 1 162 ? -6.191 -1.850 -0.080 1.00 94.06 162 ALA A N 1
ATOM 1218 C CA . ALA A 1 162 ? -5.390 -0.881 -0.828 1.00 94.06 162 ALA A CA 1
ATOM 1219 C C . ALA A 1 162 ? -4.827 -1.465 -2.126 1.00 94.06 162 ALA A C 1
ATOM 1221 O O . ALA A 1 162 ? -4.911 -0.814 -3.163 1.00 94.06 162 ALA A O 1
ATOM 1222 N N . THR A 1 163 ? -4.358 -2.716 -2.099 1.00 93.69 163 THR A N 1
ATOM 1223 C CA . THR A 1 163 ? -3.896 -3.432 -3.301 1.00 93.69 163 THR A CA 1
ATOM 1224 C C . THR A 1 163 ? -5.020 -3.572 -4.326 1.00 93.69 163 THR A C 1
ATOM 1226 O O . THR A 1 163 ? -4.823 -3.318 -5.511 1.00 93.69 163 THR A O 1
ATOM 1229 N N . ILE A 1 164 ? -6.225 -3.939 -3.880 1.00 95.75 164 ILE A N 1
ATOM 1230 C CA . ILE A 1 164 ? -7.410 -4.030 -4.747 1.00 95.75 164 ILE A CA 1
ATOM 1231 C C . ILE A 1 164 ? -7.760 -2.653 -5.322 1.00 95.75 164 ILE A C 1
ATOM 1233 O O . ILE A 1 164 ? -7.998 -2.528 -6.523 1.00 95.75 164 ILE A O 1
ATOM 1237 N N . GLY A 1 165 ? -7.749 -1.618 -4.479 1.00 94.06 165 GLY A N 1
ATOM 1238 C CA . GLY A 1 165 ? -7.928 -0.228 -4.885 1.00 94.06 165 GLY A CA 1
ATOM 1239 C C . GLY A 1 165 ? -6.962 0.176 -5.992 1.00 94.06 165 GLY A C 1
ATOM 1240 O O . GLY A 1 165 ? -7.391 0.608 -7.055 1.00 94.06 165 GLY A O 1
ATOM 1241 N N . ALA A 1 166 ? -5.668 -0.037 -5.779 1.00 91.56 166 ALA A N 1
ATOM 1242 C CA . ALA A 1 166 ? -4.610 0.229 -6.744 1.00 91.56 166 ALA A CA 1
ATOM 1243 C C . ALA A 1 166 ? -4.789 -0.539 -8.064 1.00 91.56 166 ALA A C 1
ATOM 1245 O O . ALA A 1 166 ? -4.720 0.053 -9.141 1.00 91.56 166 ALA A O 1
ATOM 1246 N N . ALA A 1 167 ? -5.055 -1.846 -7.985 1.00 91.56 167 ALA A N 1
ATOM 1247 C CA . ALA A 1 167 ? -5.118 -2.732 -9.146 1.00 91.56 167 ALA A CA 1
ATOM 1248 C C . ALA A 1 167 ? -6.307 -2.438 -10.073 1.00 91.56 167 ALA A C 1
ATOM 1250 O O . ALA A 1 167 ? -6.177 -2.524 -11.294 1.00 91.56 167 ALA A O 1
ATOM 1251 N N . PHE A 1 168 ? -7.468 -2.096 -9.505 1.00 92.75 168 PHE A N 1
ATOM 1252 C CA . PHE A 1 168 ? -8.709 -1.910 -10.265 1.00 92.75 168 PHE A CA 1
ATOM 1253 C C . PHE A 1 168 ? -9.173 -0.448 -10.341 1.00 92.75 168 PHE A C 1
ATOM 1255 O O . PHE A 1 168 ? -10.250 -0.179 -10.871 1.00 92.75 168 PHE A O 1
ATOM 1262 N N . SER A 1 169 ? -8.388 0.513 -9.845 1.00 90.94 169 SER A N 1
ATOM 1263 C CA . SER A 1 169 ? -8.744 1.934 -9.906 1.00 90.94 169 SER A CA 1
ATOM 1264 C C . SER A 1 169 ? -8.753 2.463 -11.342 1.00 90.94 169 SER A C 1
ATOM 1266 O O . SER A 1 169 ? -7.798 2.252 -12.087 1.00 90.94 169 SER A O 1
ATOM 1268 N N . PRO A 1 170 ? -9.790 3.211 -11.751 1.00 88.31 170 PRO A N 1
ATOM 1269 C CA . PRO A 1 170 ? -9.789 3.912 -13.032 1.00 88.31 170 PRO A CA 1
ATOM 1270 C C . PRO A 1 170 ? -8.951 5.199 -13.026 1.00 88.31 170 PRO A C 1
ATOM 1272 O O . PRO A 1 170 ? -8.694 5.747 -14.094 1.00 88.31 170 PRO A O 1
ATOM 1275 N N . ILE A 1 171 ? -8.568 5.698 -11.847 1.00 84.12 171 ILE A N 1
ATOM 1276 C CA . ILE A 1 171 ? -7.989 7.036 -11.657 1.00 84.12 171 ILE A CA 1
ATOM 1277 C C . ILE A 1 171 ? -6.576 7.019 -11.071 1.00 84.12 171 ILE A C 1
ATOM 1279 O O . ILE A 1 171 ? -5.995 8.083 -10.892 1.00 84.12 171 ILE A O 1
ATOM 1283 N N . ASN A 1 172 ? -6.020 5.843 -10.770 1.00 84.56 172 ASN A N 1
ATOM 1284 C CA . ASN A 1 172 ? -4.697 5.744 -10.165 1.00 84.56 172 ASN A CA 1
ATOM 1285 C C . ASN A 1 172 ? -3.640 6.325 -11.133 1.00 84.56 172 ASN A C 1
ATOM 1287 O O . ASN A 1 172 ? -3.467 5.781 -12.235 1.00 84.56 172 ASN A O 1
ATOM 1291 N N . PRO A 1 173 ? -2.939 7.411 -10.749 1.00 76.19 173 PRO A N 1
ATOM 1292 C CA . PRO A 1 173 ? -2.037 8.135 -11.636 1.00 76.19 173 PRO A CA 1
ATOM 1293 C C . PRO A 1 173 ? -0.736 7.378 -11.902 1.00 76.19 173 PRO A C 1
ATOM 1295 O O . PRO A 1 173 ? -0.130 7.548 -12.956 1.00 76.19 173 PRO A O 1
ATOM 1298 N N . PHE A 1 174 ? -0.335 6.509 -10.977 1.00 78.00 174 PHE A N 1
ATOM 1299 C CA . PHE A 1 174 ? 0.923 5.769 -11.014 1.00 78.00 174 PHE A CA 1
ATOM 1300 C C . PHE A 1 174 ? 0.804 4.429 -11.752 1.00 78.00 174 PHE A C 1
ATOM 1302 O O . PHE A 1 174 ? 1.774 3.940 -12.317 1.00 78.00 174 PHE A O 1
ATOM 1309 N N . GLY A 1 175 ? -0.385 3.828 -11.745 1.00 80.56 175 GLY A N 1
ATOM 1310 C CA . GLY A 1 175 ? -0.687 2.559 -12.394 1.00 80.56 175 GLY A CA 1
ATOM 1311 C C . GLY A 1 175 ? -1.424 2.766 -13.710 1.00 80.56 175 GLY A C 1
ATOM 1312 O O . GLY A 1 175 ? -0.828 2.751 -14.785 1.00 80.56 175 GLY A O 1
ATOM 1313 N N . VAL A 1 176 ? -2.745 2.941 -13.632 1.00 85.12 176 VAL A N 1
ATOM 1314 C CA . VAL A 1 176 ? -3.620 2.903 -14.812 1.00 85.12 176 VAL A CA 1
ATOM 1315 C C . VAL A 1 176 ? -3.402 4.092 -15.738 1.00 85.12 176 VAL A C 1
ATOM 1317 O O . VAL A 1 176 ? -3.242 3.879 -16.938 1.00 85.12 176 VAL A O 1
ATOM 1320 N N . LEU A 1 177 ? -3.358 5.324 -15.224 1.00 78.75 177 LEU A N 1
ATOM 1321 C CA . LEU A 1 177 ? -3.191 6.494 -16.095 1.00 78.75 177 LEU A CA 1
ATOM 1322 C C . LEU A 1 177 ? -1.792 6.540 -16.718 1.00 78.75 177 LEU A C 1
ATOM 1324 O O . LEU A 1 177 ? -1.666 6.872 -17.896 1.00 78.75 177 LEU A O 1
ATOM 1328 N N . LEU A 1 178 ? -0.754 6.146 -15.971 1.00 75.25 178 LEU A N 1
ATOM 1329 C CA . LEU A 1 178 ? 0.599 6.017 -16.508 1.00 75.25 178 LEU A CA 1
ATOM 1330 C C . LEU A 1 178 ? 0.656 4.965 -17.623 1.00 75.25 178 LEU A C 1
ATOM 1332 O O . LEU A 1 178 ? 1.158 5.252 -18.709 1.00 75.25 178 LEU A O 1
ATOM 1336 N N . ALA A 1 179 ? 0.085 3.779 -17.401 1.00 81.00 179 ALA A N 1
ATOM 1337 C CA . ALA A 1 179 ? 0.035 2.727 -18.414 1.00 81.00 179 ALA A CA 1
ATOM 1338 C C . ALA A 1 179 ? -0.755 3.157 -19.660 1.00 81.00 179 ALA A C 1
ATOM 1340 O O . ALA A 1 179 ? -0.321 2.886 -20.778 1.00 81.00 179 ALA A O 1
ATOM 1341 N N . GLN A 1 180 ? -1.880 3.862 -19.494 1.00 79.38 180 GLN A N 1
ATOM 1342 C CA . GLN A 1 180 ? -2.665 4.402 -20.609 1.00 79.38 180 GLN A CA 1
ATOM 1343 C C . GLN A 1 180 ? -1.885 5.445 -21.407 1.00 79.38 180 GLN A C 1
ATOM 1345 O O . GLN A 1 180 ? -1.897 5.409 -22.636 1.00 79.38 180 GLN A O 1
ATOM 1350 N N . LYS A 1 181 ? -1.160 6.327 -20.710 1.00 72.12 181 LYS A N 1
ATOM 1351 C CA . LYS A 1 181 ? -0.279 7.316 -21.332 1.00 72.12 181 LYS A CA 1
ATOM 1352 C C . LYS A 1 181 ? 0.813 6.639 -22.162 1.00 72.12 181 LYS A C 1
ATOM 1354 O O . LYS A 1 181 ? 1.003 7.028 -23.307 1.00 72.12 181 LYS A O 1
ATOM 1359 N N . ILE A 1 182 ? 1.481 5.622 -21.608 1.00 73.06 182 ILE A N 1
ATOM 1360 C CA . ILE A 1 182 ? 2.542 4.862 -22.294 1.00 73.06 182 ILE A CA 1
ATOM 1361 C C . ILE A 1 182 ? 1.988 4.052 -23.477 1.00 73.06 182 ILE A C 1
ATOM 1363 O O . ILE A 1 182 ? 2.662 3.915 -24.490 1.00 73.06 182 ILE A O 1
ATOM 1367 N N . SER A 1 183 ? 0.766 3.528 -23.361 1.00 83.25 183 SER A N 1
ATOM 1368 C CA . SER A 1 183 ? 0.149 2.644 -24.366 1.00 83.25 183 SER A CA 1
ATOM 1369 C C . SER A 1 183 ? -0.672 3.378 -25.430 1.00 83.25 183 SER A C 1
ATOM 1371 O O . SER A 1 183 ? -1.427 2.745 -26.158 1.00 83.25 183 SER A O 1
ATOM 1373 N N . ASP A 1 184 ? -0.595 4.703 -25.489 1.00 77.75 184 ASP A N 1
ATOM 1374 C CA . ASP A 1 184 ? -1.319 5.527 -26.462 1.00 77.75 184 ASP A CA 1
ATOM 1375 C C . ASP A 1 184 ? -2.846 5.540 -26.434 1.00 77.75 184 ASP A C 1
ATOM 1377 O O . ASP A 1 184 ? -3.487 6.185 -27.259 1.00 77.75 184 ASP A O 1
ATOM 1381 N N . VAL A 1 185 ? -3.466 4.921 -25.437 1.00 84.81 185 VAL A N 1
ATOM 1382 C CA . VAL A 1 185 ? -4.928 4.857 -25.356 1.00 84.81 185 VAL A CA 1
ATOM 1383 C C . VAL A 1 185 ? -5.518 6.090 -24.670 1.00 84.81 185 VAL A C 1
ATOM 1385 O O . VAL A 1 185 ? -4.871 6.746 -23.851 1.00 84.81 185 VAL A O 1
ATOM 1388 N N . ALA A 1 186 ? -6.785 6.388 -24.972 1.00 83.44 186 ALA A N 1
ATOM 1389 C CA . ALA A 1 186 ? -7.503 7.496 -24.348 1.00 83.44 186 ALA A CA 1
ATOM 1390 C C . ALA A 1 186 ? -7.469 7.380 -22.804 1.00 83.44 186 ALA A C 1
ATOM 1392 O O . ALA A 1 186 ? -7.810 6.312 -22.269 1.00 83.44 186 ALA A O 1
ATOM 1393 N N . PRO A 1 187 ? -7.090 8.447 -22.073 1.00 77.50 187 PRO A N 1
ATOM 1394 C CA . PRO A 1 187 ? -7.147 8.468 -20.614 1.00 77.50 187 PRO A CA 1
ATOM 1395 C C . PRO A 1 187 ? -8.548 8.130 -20.106 1.00 77.50 187 PRO A C 1
ATOM 1397 O O . PRO A 1 187 ? -9.545 8.490 -20.732 1.00 77.50 187 PRO A O 1
ATOM 1400 N N . PHE A 1 188 ? -8.635 7.412 -18.985 1.00 81.94 188 PHE A N 1
ATOM 1401 C CA . PHE A 1 188 ? -9.901 6.939 -18.405 1.00 81.94 188 PHE A CA 1
ATOM 1402 C C . PHE A 1 188 ? -10.700 5.969 -19.304 1.00 81.94 188 PHE A C 1
ATOM 1404 O O . PHE A 1 188 ? -11.817 5.572 -18.953 1.00 81.94 188 PHE A O 1
ATOM 1411 N N . SER A 1 189 ? -10.147 5.503 -20.432 1.00 87.25 189 SER A N 1
ATOM 1412 C CA . SER A 1 189 ? -10.767 4.436 -21.232 1.00 87.25 189 SER A CA 1
ATOM 1413 C C . SER A 1 189 ? -10.988 3.184 -20.381 1.00 87.25 189 SER A C 1
ATOM 1415 O O . SER A 1 189 ? -10.121 2.786 -19.606 1.00 87.25 189 SER A O 1
ATOM 1417 N N . GLY A 1 190 ? -12.167 2.563 -20.471 1.00 91.38 190 GLY A N 1
ATOM 1418 C CA . GLY A 1 190 ? -12.520 1.391 -19.657 1.00 91.38 190 GLY A CA 1
ATOM 1419 C C . GLY A 1 190 ? -12.815 1.692 -18.178 1.00 91.38 190 GLY A C 1
ATOM 1420 O O . GLY A 1 190 ? -12.784 0.774 -17.358 1.00 91.38 190 GLY A O 1
ATOM 1421 N N . THR A 1 191 ? -13.095 2.950 -17.813 1.00 92.31 191 THR A N 1
ATOM 1422 C CA . THR A 1 191 ? -13.438 3.343 -16.430 1.00 92.31 191 THR A CA 1
ATOM 1423 C C . THR A 1 191 ? -14.616 2.554 -15.870 1.00 92.31 191 THR A C 1
ATOM 1425 O O . THR A 1 191 ? -14.518 2.018 -14.771 1.00 92.31 191 THR A O 1
ATOM 1428 N N . PHE A 1 192 ? -15.705 2.421 -16.633 1.00 94.31 192 PHE A N 1
ATOM 1429 C CA . PHE A 1 192 ? -16.892 1.692 -16.178 1.00 94.31 192 PHE A CA 1
ATOM 1430 C C . PHE A 1 192 ? -16.565 0.239 -15.808 1.00 94.31 192 PHE A C 1
ATOM 1432 O O . PHE A 1 192 ? -16.872 -0.204 -14.706 1.00 94.31 192 PHE A O 1
ATOM 1439 N N . PHE A 1 193 ? -15.861 -0.474 -16.691 1.00 94.69 193 PHE A N 1
ATOM 1440 C CA . PHE A 1 193 ? -15.422 -1.849 -16.453 1.00 94.69 193 PHE A CA 1
ATOM 1441 C C . PHE A 1 193 ? -14.565 -1.977 -15.185 1.00 94.69 193 PHE A C 1
ATOM 1443 O O . PHE A 1 193 ? -14.811 -2.852 -14.356 1.00 94.69 193 PHE A O 1
ATOM 1450 N N . ARG A 1 194 ? -13.605 -1.063 -14.997 1.00 94.00 194 ARG A N 1
ATOM 1451 C CA . ARG A 1 194 ? -12.738 -1.029 -13.811 1.00 94.00 194 ARG A CA 1
ATOM 1452 C C . ARG A 1 194 ? -13.518 -0.786 -12.525 1.00 94.00 194 ARG A C 1
ATOM 1454 O O . ARG A 1 194 ? -13.322 -1.524 -11.570 1.00 94.00 194 ARG A O 1
ATOM 1461 N N . ILE A 1 195 ? -14.448 0.171 -12.517 1.00 95.38 195 ILE A N 1
ATOM 1462 C CA . ILE A 1 195 ? -15.307 0.445 -11.352 1.00 95.38 195 ILE A CA 1
ATOM 1463 C C . ILE A 1 195 ? -16.155 -0.781 -11.005 1.00 95.38 195 ILE A C 1
ATOM 1465 O O . ILE A 1 195 ? -16.241 -1.150 -9.837 1.00 95.38 195 ILE A O 1
ATOM 1469 N N . VAL A 1 196 ? -16.757 -1.435 -12.002 1.00 97.44 196 VAL A N 1
ATOM 1470 C CA . VAL A 1 196 ? -17.571 -2.639 -11.778 1.00 97.44 196 VAL A CA 1
ATOM 1471 C C . VAL A 1 196 ? -16.735 -3.749 -11.140 1.00 97.44 196 VAL A C 1
ATOM 1473 O O . VAL A 1 196 ? -17.141 -4.307 -10.120 1.00 97.44 196 VAL A O 1
ATOM 1476 N N . ILE A 1 197 ? -15.550 -4.040 -11.682 1.00 96.69 197 ILE A N 1
ATOM 1477 C CA . ILE A 1 197 ? -14.666 -5.068 -11.116 1.00 96.69 197 ILE A CA 1
ATOM 1478 C C . ILE A 1 197 ? -14.159 -4.667 -9.733 1.00 96.69 197 ILE A C 1
ATOM 1480 O O . ILE A 1 197 ? -14.195 -5.493 -8.824 1.00 96.69 197 ILE A O 1
ATOM 1484 N N . LEU A 1 198 ? -13.746 -3.411 -9.548 1.00 96.44 198 LEU A N 1
ATOM 1485 C CA . LEU A 1 198 ? -13.305 -2.885 -8.259 1.00 96.44 198 LEU A CA 1
A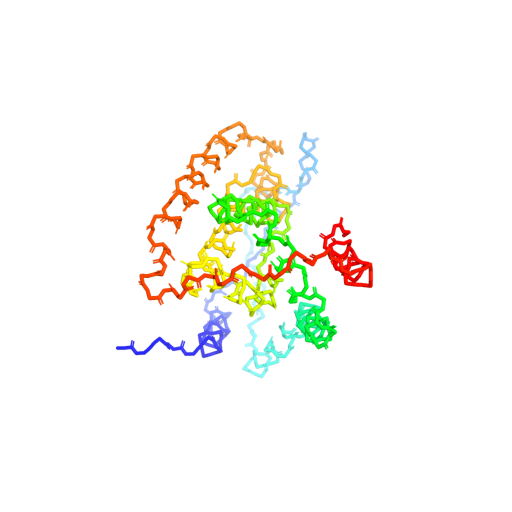TOM 1486 C C . LEU A 1 198 ? -14.372 -3.124 -7.191 1.00 96.44 198 LEU A C 1
ATOM 1488 O O . LEU A 1 198 ? -14.063 -3.667 -6.135 1.00 96.44 198 LEU A O 1
ATOM 1492 N N . LEU A 1 199 ? -15.630 -2.777 -7.472 1.00 97.19 199 LEU A N 1
ATOM 1493 C CA . LEU A 1 199 ? -16.731 -2.968 -6.531 1.00 97.19 199 LEU A CA 1
ATOM 1494 C C . LEU A 1 199 ? -16.977 -4.448 -6.225 1.00 97.19 199 LEU A C 1
ATOM 1496 O O . LEU A 1 199 ? -17.161 -4.794 -5.058 1.00 97.19 199 LEU A O 1
ATOM 1500 N N . ILE A 1 200 ? -16.952 -5.323 -7.234 1.00 98.06 200 ILE A N 1
ATOM 1501 C CA . ILE A 1 200 ? -17.149 -6.770 -7.049 1.00 98.06 200 ILE A CA 1
ATOM 1502 C C . ILE A 1 200 ? -16.040 -7.353 -6.169 1.00 98.06 200 ILE A C 1
ATOM 1504 O O . ILE A 1 200 ? -16.324 -7.995 -5.154 1.00 98.06 200 ILE A O 1
ATOM 1508 N N . VAL A 1 201 ? -14.781 -7.105 -6.534 1.00 98.00 201 VAL A N 1
ATOM 1509 C CA . VAL A 1 201 ? -13.614 -7.669 -5.847 1.00 98.00 201 VAL A CA 1
ATOM 1510 C C . VAL A 1 201 ? -13.489 -7.094 -4.441 1.00 98.00 201 VAL A C 1
ATOM 1512 O O . VAL A 1 201 ? -13.300 -7.855 -3.496 1.00 98.00 201 VAL A O 1
ATOM 1515 N N . LEU A 1 202 ? -13.663 -5.781 -4.266 1.00 98.00 202 LEU A N 1
ATOM 1516 C CA . LEU A 1 202 ? -13.590 -5.138 -2.954 1.00 98.00 202 LEU A CA 1
ATOM 1517 C C . LEU A 1 202 ? -14.705 -5.620 -2.023 1.00 98.00 202 LEU A C 1
ATOM 1519 O O . LEU A 1 202 ? -14.444 -5.928 -0.861 1.00 98.00 202 LEU A O 1
ATOM 1523 N N . THR A 1 203 ? -15.939 -5.729 -2.524 1.00 97.94 203 THR A N 1
ATOM 1524 C CA . THR A 1 203 ? -17.070 -6.220 -1.720 1.00 97.94 203 THR A CA 1
ATOM 1525 C C . THR A 1 203 ? -16.833 -7.658 -1.277 1.00 97.94 203 THR A C 1
ATOM 1527 O O . THR A 1 203 ? -17.005 -7.975 -0.098 1.00 97.94 203 THR A O 1
ATOM 1530 N N . PHE A 1 204 ? -16.393 -8.520 -2.198 1.00 98.12 204 PHE A N 1
ATOM 1531 C CA . PHE A 1 204 ? -16.036 -9.900 -1.881 1.00 98.12 204 PHE A CA 1
ATOM 1532 C C . PHE A 1 204 ? -14.895 -9.972 -0.860 1.00 98.12 204 PHE A C 1
ATOM 1534 O O . PHE A 1 204 ? -14.997 -10.713 0.116 1.00 98.12 204 PHE A O 1
ATOM 1541 N N . TRP A 1 205 ? -13.842 -9.176 -1.046 1.00 98.19 205 TRP A N 1
ATOM 1542 C CA . TRP A 1 205 ? -12.684 -9.148 -0.158 1.00 98.19 205 TRP A CA 1
ATOM 1543 C C . TRP A 1 205 ? -13.057 -8.727 1.259 1.00 98.19 205 TRP A C 1
ATOM 1545 O O . TRP A 1 205 ? -12.771 -9.450 2.211 1.00 98.19 205 TRP A O 1
ATOM 1555 N N . ILE A 1 206 ? -13.764 -7.602 1.409 1.00 97.31 206 ILE A N 1
ATOM 1556 C CA . ILE A 1 206 ? -14.224 -7.121 2.716 1.00 97.31 206 ILE A CA 1
ATOM 1557 C C . ILE A 1 206 ? -15.119 -8.174 3.373 1.00 97.31 206 ILE A C 1
ATOM 1559 O O . ILE A 1 206 ? -14.915 -8.507 4.538 1.00 97.31 206 ILE A O 1
ATOM 1563 N N . TRP A 1 207 ? -16.075 -8.749 2.639 1.00 96.81 207 TRP A N 1
ATOM 1564 C CA . TRP A 1 207 ? -16.925 -9.824 3.157 1.00 96.81 207 TRP A CA 1
ATOM 1565 C C . TRP A 1 207 ? -16.113 -11.034 3.636 1.00 96.81 207 TRP A C 1
ATOM 1567 O O . TRP A 1 207 ? -16.370 -11.564 4.720 1.00 96.81 207 TRP A O 1
ATOM 1577 N N . TRP A 1 208 ? -15.117 -11.456 2.858 1.00 96.75 208 TRP A N 1
ATOM 1578 C CA . TRP A 1 208 ? -14.264 -12.592 3.186 1.00 96.75 208 TRP A CA 1
ATOM 1579 C C . TRP A 1 208 ? -13.425 -12.320 4.438 1.00 96.75 208 TRP A C 1
ATOM 1581 O O . TRP A 1 208 ? -13.428 -13.137 5.361 1.00 96.75 208 TRP A O 1
ATOM 1591 N N . VAL A 1 209 ? -12.805 -11.140 4.539 1.00 96.31 209 VAL A N 1
ATOM 1592 C CA . VAL A 1 209 ? -12.046 -10.724 5.729 1.00 96.31 209 VAL A CA 1
ATOM 1593 C C . VAL A 1 209 ? -12.949 -10.632 6.959 1.00 96.31 209 VAL A C 1
ATOM 1595 O O . VAL A 1 209 ? -12.567 -11.091 8.031 1.00 96.31 209 VAL A O 1
ATOM 1598 N N . LEU A 1 210 ? -14.173 -10.113 6.827 1.00 93.75 210 LEU A N 1
ATOM 1599 C CA . LEU A 1 210 ? -15.142 -10.075 7.929 1.00 93.75 210 LEU A CA 1
ATOM 1600 C C . LEU A 1 210 ? -15.559 -11.469 8.408 1.00 93.75 210 LEU A C 1
ATOM 1602 O O . LEU A 1 210 ? -15.880 -11.651 9.584 1.00 93.75 210 LEU A O 1
ATOM 1606 N N . ARG A 1 211 ? -15.616 -12.443 7.495 1.00 92.06 211 ARG A N 1
ATOM 1607 C CA . ARG A 1 211 ? -16.041 -13.811 7.796 1.00 92.06 211 ARG A CA 1
ATOM 1608 C C . ARG A 1 211 ? -14.918 -14.634 8.420 1.00 92.06 211 ARG A C 1
ATOM 1610 O O . ARG A 1 211 ? -15.167 -15.323 9.403 1.00 92.06 211 ARG A O 1
ATOM 1617 N N . VAL A 1 212 ? -13.720 -14.573 7.844 1.00 92.62 212 VAL A N 1
ATOM 1618 C CA . VAL A 1 212 ? -12.561 -15.394 8.237 1.00 92.62 212 VAL A CA 1
ATOM 1619 C C . VAL A 1 212 ? -11.730 -14.722 9.326 1.00 92.62 212 VAL A C 1
ATOM 1621 O O . VAL A 1 212 ? -11.133 -15.393 10.156 1.00 92.62 212 VAL A O 1
ATOM 1624 N N . GLY A 1 213 ? -11.702 -13.392 9.350 1.00 89.94 213 GLY A N 1
ATOM 1625 C CA . GLY A 1 213 ? -10.833 -12.618 10.228 1.00 89.94 213 GLY A CA 1
ATOM 1626 C C . GLY A 1 213 ? -11.292 -12.519 11.679 1.00 89.94 213 GLY A C 1
ATOM 1627 O O . GLY A 1 213 ? -10.560 -11.931 12.474 1.00 89.94 213 GLY A O 1
ATOM 1628 N N . LYS A 1 214 ? -12.472 -13.048 12.031 1.00 89.25 214 LYS A N 1
ATOM 1629 C CA . LYS A 1 214 ? -12.968 -13.037 13.413 1.00 89.25 214 LYS A CA 1
ATOM 1630 C C . LYS A 1 214 ? -12.071 -13.881 14.300 1.00 89.25 214 LYS A C 1
ATOM 1632 O O . LYS A 1 214 ? -11.781 -15.032 13.986 1.00 89.25 214 LYS A O 1
ATOM 1637 N N . ASP A 1 215 ? -11.674 -13.305 15.420 1.00 84.50 215 ASP A N 1
ATOM 1638 C CA . ASP A 1 215 ? -10.882 -14.011 16.408 1.00 84.50 215 ASP A CA 1
ATOM 1639 C C . ASP A 1 215 ? -11.814 -14.762 17.368 1.00 84.50 215 ASP A C 1
ATOM 1641 O O . ASP A 1 215 ? -12.673 -14.168 18.024 1.00 84.50 215 ASP A O 1
ATOM 1645 N N . SER A 1 216 ? -11.670 -16.087 17.411 1.00 74.81 216 SER A N 1
ATOM 1646 C CA . SER A 1 216 ? -12.480 -16.958 18.272 1.00 74.81 216 SER A CA 1
ATOM 1647 C C . SER A 1 216 ? -12.065 -16.872 19.745 1.00 74.81 216 SER A C 1
ATOM 1649 O O . SER A 1 216 ? -12.845 -17.249 20.617 1.00 74.81 216 SER A O 1
ATOM 1651 N N . GLU A 1 217 ? -10.868 -16.351 20.026 1.00 72.25 217 GLU A N 1
ATOM 1652 C CA . GLU A 1 217 ? -10.323 -16.162 21.375 1.00 72.25 217 GLU A CA 1
ATOM 1653 C C . GLU A 1 217 ? -10.475 -14.719 21.879 1.00 72.25 217 GLU A C 1
ATOM 1655 O O . GLU A 1 217 ? -10.093 -14.405 23.012 1.00 72.25 217 GLU A O 1
ATOM 1660 N N . ALA A 1 218 ? -11.060 -13.830 21.067 1.00 66.31 218 ALA A N 1
ATOM 1661 C CA . ALA A 1 218 ? -11.250 -12.435 21.433 1.00 66.31 218 ALA A CA 1
ATOM 1662 C C . ALA A 1 218 ? -12.050 -12.303 22.732 1.00 66.31 218 ALA A C 1
ATOM 1664 O O . ALA A 1 218 ? -13.218 -12.695 22.832 1.00 66.31 218 ALA A O 1
ATOM 1665 N N . LYS A 1 219 ? -11.431 -11.681 23.740 1.00 62.50 219 LYS A N 1
ATOM 1666 C CA . LYS A 1 219 ? -12.114 -11.387 24.999 1.00 62.50 219 LYS A CA 1
ATOM 1667 C C . LYS A 1 219 ? -13.219 -10.358 24.740 1.00 62.50 219 LYS A C 1
ATOM 1669 O O . LYS A 1 219 ? -12.940 -9.316 24.143 1.00 62.50 219 LYS A O 1
ATOM 1674 N N . PRO A 1 220 ? -14.457 -10.598 25.209 1.00 56.41 220 PRO A N 1
ATOM 1675 C CA . PRO A 1 220 ? -15.540 -9.645 25.037 1.00 56.41 220 PRO A CA 1
ATOM 1676 C C . PRO A 1 220 ? -15.155 -8.308 25.668 1.00 56.41 220 PRO A C 1
ATOM 1678 O O . PRO A 1 220 ? -14.719 -8.239 26.822 1.00 56.41 220 PRO A O 1
ATOM 1681 N N . ILE A 1 221 ? -15.306 -7.243 24.884 1.00 57.22 221 ILE A N 1
ATOM 1682 C CA . ILE A 1 221 ? -14.995 -5.879 25.299 1.00 57.22 221 ILE A CA 1
ATOM 1683 C C . ILE A 1 221 ? -15.881 -5.559 26.505 1.00 57.22 221 ILE A C 1
ATOM 1685 O O . ILE A 1 221 ? -17.102 -5.460 26.371 1.00 57.22 221 ILE A O 1
ATOM 1689 N N . LYS A 1 222 ? -15.288 -5.372 27.692 1.00 52.62 222 LYS A N 1
ATOM 1690 C CA . LYS A 1 222 ? -16.017 -4.745 28.800 1.00 52.62 222 LYS A CA 1
ATOM 1691 C C . LYS A 1 222 ? -16.411 -3.344 28.333 1.00 52.62 222 LYS A C 1
ATOM 1693 O O . LYS A 1 222 ? -15.510 -2.593 27.953 1.00 52.62 222 LYS A O 1
ATOM 1698 N N . PRO A 1 223 ? -17.703 -2.971 28.346 1.00 51.06 223 PRO A N 1
ATOM 1699 C CA . PRO A 1 223 ? -18.104 -1.620 27.997 1.00 51.06 223 PRO A CA 1
ATOM 1700 C C . PRO A 1 223 ? -17.345 -0.655 28.906 1.00 51.06 223 PRO A C 1
ATOM 1702 O O . PRO A 1 223 ? -17.556 -0.640 30.119 1.00 51.06 223 PRO A O 1
ATOM 1705 N N . ALA A 1 224 ? -16.415 0.111 28.335 1.00 53.69 224 ALA A N 1
ATOM 1706 C CA . ALA A 1 224 ? -15.821 1.218 29.060 1.00 53.69 224 ALA A CA 1
ATOM 1707 C C . ALA A 1 224 ? -16.958 2.180 29.435 1.00 53.69 224 ALA A C 1
ATOM 1709 O O . ALA A 1 224 ? -17.873 2.403 28.634 1.00 53.69 224 ALA A O 1
ATOM 1710 N N . ALA A 1 225 ? -16.924 2.713 30.659 1.00 54.22 225 ALA A N 1
ATOM 1711 C CA . ALA A 1 225 ? -17.858 3.748 31.086 1.00 54.22 225 ALA A CA 1
ATOM 1712 C C . ALA A 1 225 ? -17.899 4.857 30.023 1.00 54.22 225 ALA A C 1
ATOM 1714 O O . ALA A 1 225 ? -16.843 5.219 29.503 1.00 54.22 225 ALA A O 1
ATOM 1715 N N . ARG A 1 226 ? -19.101 5.355 29.680 1.00 51.62 226 ARG A N 1
ATOM 1716 C CA . ARG A 1 226 ? -19.309 6.391 28.648 1.00 51.62 226 ARG A CA 1
ATOM 1717 C C . ARG A 1 226 ? -18.240 7.476 28.778 1.00 51.62 226 ARG A C 1
ATOM 1719 O O . ARG A 1 226 ? -18.308 8.293 29.695 1.00 51.62 226 ARG A O 1
ATOM 1726 N N . SER A 1 227 ? -17.293 7.510 27.848 1.00 57.72 227 SER A N 1
ATOM 1727 C CA . SER A 1 227 ? -16.273 8.548 27.792 1.00 57.72 227 SER A CA 1
ATOM 1728 C C . SER A 1 227 ? -16.395 9.244 26.446 1.00 57.72 227 SER A C 1
ATOM 1730 O O . SER A 1 227 ? -16.213 8.660 25.380 1.00 57.72 227 SER A O 1
ATOM 1732 N N . LYS A 1 228 ? -16.790 10.520 26.484 1.00 70.81 228 LYS A N 1
ATOM 1733 C CA . LYS A 1 228 ? -16.715 11.375 25.297 1.00 70.81 228 LYS A CA 1
ATOM 1734 C C . LYS A 1 228 ? -15.247 11.464 24.883 1.00 70.81 228 LYS A C 1
ATOM 1736 O O . LYS A 1 228 ? -14.392 11.584 25.759 1.00 70.81 228 LYS A O 1
ATOM 1741 N N . LEU A 1 229 ? -14.977 11.433 23.575 1.00 79.75 229 LEU A N 1
ATOM 1742 C CA . LEU A 1 229 ? -13.631 11.649 23.053 1.00 79.75 229 LEU A CA 1
ATOM 1743 C C . LEU A 1 229 ? -13.105 12.982 23.614 1.00 79.75 229 LEU A C 1
ATOM 1745 O O . LEU A 1 229 ? -13.743 14.015 23.378 1.00 79.75 229 LEU A O 1
ATOM 1749 N N . PRO A 1 230 ? -12.008 12.988 24.390 1.00 84.81 230 PRO A N 1
ATOM 1750 C CA . PRO A 1 230 ? -11.492 14.223 24.943 1.00 84.81 230 PRO A CA 1
ATOM 1751 C C . PRO A 1 230 ? -11.071 15.157 23.797 1.00 84.81 230 PRO A C 1
ATOM 1753 O O . PRO A 1 230 ? -10.498 14.701 22.805 1.00 84.81 230 PRO A O 1
ATOM 1756 N N . PRO A 1 231 ? -11.335 16.470 23.908 1.00 86.69 231 PRO A N 1
ATOM 1757 C CA . PRO A 1 231 ? -11.121 17.416 22.813 1.00 86.69 231 PRO A CA 1
ATOM 1758 C C . PRO A 1 231 ? -9.656 17.481 22.364 1.00 86.69 231 PRO A C 1
ATOM 1760 O O . PRO A 1 231 ? -9.391 17.668 21.183 1.00 86.69 231 PRO A O 1
ATOM 1763 N N . ARG A 1 232 ? -8.703 17.248 23.278 1.00 86.88 232 ARG A N 1
ATOM 1764 C CA . ARG A 1 232 ? -7.271 17.146 22.950 1.00 86.88 232 ARG A CA 1
ATOM 1765 C C . ARG A 1 232 ? -6.995 15.991 21.984 1.00 86.88 232 ARG A C 1
ATOM 1767 O O . ARG A 1 232 ? -6.374 16.200 20.949 1.00 86.88 232 ARG A O 1
ATOM 1774 N N . SER A 1 233 ? -7.521 14.806 22.283 1.00 84.75 233 SER A N 1
ATOM 1775 C CA . SER A 1 233 ? -7.378 13.618 21.438 1.00 84.75 233 SER A CA 1
ATOM 1776 C C . SER A 1 233 ? -8.127 13.771 20.114 1.00 84.75 233 SER A C 1
ATOM 1778 O O . SER A 1 233 ? -7.616 13.364 19.078 1.00 84.75 233 SER A O 1
ATOM 1780 N N . ALA A 1 234 ? -9.289 14.435 20.111 1.00 83.88 234 ALA A N 1
ATOM 1781 C CA . ALA A 1 234 ? -10.012 14.763 18.882 1.00 83.88 234 ALA A CA 1
ATOM 1782 C C . ALA A 1 234 ? -9.190 15.659 17.944 1.00 83.88 234 ALA A C 1
ATOM 1784 O O . ALA A 1 234 ? -9.089 15.361 16.759 1.00 83.88 234 ALA A O 1
ATOM 1785 N N . ILE A 1 235 ? -8.568 16.718 18.473 1.00 87.75 235 ILE A N 1
ATOM 1786 C CA . ILE A 1 235 ? -7.710 17.620 17.690 1.00 87.75 235 ILE A CA 1
ATOM 1787 C C . ILE A 1 235 ? -6.514 16.858 17.116 1.00 87.75 235 ILE A C 1
ATOM 1789 O O . ILE A 1 235 ? -6.254 16.968 15.924 1.00 87.75 235 ILE A O 1
ATOM 1793 N N . ILE A 1 236 ? -5.824 16.051 17.930 1.00 84.25 236 ILE A N 1
ATOM 1794 C CA . ILE A 1 236 ? -4.673 15.257 17.474 1.00 84.25 236 ILE A CA 1
ATOM 1795 C C . ILE A 1 236 ? -5.082 14.312 16.336 1.00 84.25 236 ILE A C 1
ATOM 1797 O O . ILE A 1 236 ? -4.418 14.274 15.306 1.00 84.25 236 ILE A O 1
ATOM 1801 N N . LEU A 1 237 ? -6.202 13.598 16.475 1.00 78.94 237 LEU A N 1
ATOM 1802 C CA . LEU A 1 237 ? -6.691 12.685 15.437 1.00 78.94 237 LEU A CA 1
ATOM 1803 C C . LEU A 1 237 ? -7.135 13.419 14.164 1.00 78.94 237 LEU A C 1
ATOM 1805 O O . LEU A 1 237 ? -6.898 12.919 13.070 1.00 78.94 237 LEU A O 1
ATOM 1809 N N . ILE A 1 238 ? -7.748 14.601 14.283 1.00 81.31 238 ILE A N 1
ATOM 1810 C CA . ILE A 1 238 ? -8.107 15.435 13.125 1.00 81.31 238 ILE A CA 1
ATOM 1811 C C . ILE A 1 238 ? -6.849 15.915 12.402 1.00 81.31 238 ILE A C 1
ATOM 1813 O O . ILE A 1 238 ? -6.803 15.846 11.180 1.00 81.31 238 ILE A O 1
ATOM 1817 N N . LEU A 1 239 ? -5.824 16.358 13.135 1.00 81.69 239 LEU A N 1
ATOM 1818 C CA . LEU A 1 239 ? -4.547 16.765 12.545 1.00 81.69 239 LEU A CA 1
ATOM 1819 C C . LEU A 1 239 ? -3.891 15.605 11.790 1.00 81.69 239 LEU A C 1
ATOM 1821 O O . LEU A 1 239 ? -3.457 15.803 10.661 1.00 81.69 239 LEU A O 1
ATOM 1825 N N . VAL A 1 240 ? -3.902 14.396 12.365 1.00 74.69 240 VAL A N 1
ATOM 1826 C CA . VAL A 1 240 ? -3.409 13.181 11.694 1.00 74.69 240 VAL A CA 1
ATOM 1827 C C . VAL A 1 240 ? -4.205 12.892 10.417 1.00 74.69 240 VAL A C 1
ATOM 1829 O O . VAL A 1 240 ? -3.614 12.627 9.377 1.00 74.69 240 VAL A O 1
ATOM 1832 N N . LEU A 1 241 ? -5.537 12.974 10.454 1.00 70.75 241 LEU A N 1
ATOM 1833 C CA . LEU A 1 241 ? -6.367 12.763 9.261 1.00 70.75 241 LEU A CA 1
ATOM 1834 C C . LEU A 1 241 ? -6.117 13.820 8.178 1.00 70.75 241 LEU A C 1
ATOM 1836 O O . LEU A 1 241 ? -6.095 13.480 7.000 1.00 70.75 241 LEU A O 1
ATOM 1840 N N . LEU A 1 242 ? -5.904 15.079 8.569 1.00 71.19 242 LEU A N 1
ATOM 1841 C CA . LEU A 1 242 ? -5.591 16.166 7.641 1.00 71.19 242 LEU A CA 1
ATOM 1842 C C . LEU A 1 242 ? -4.246 15.954 6.943 1.00 71.19 242 LEU A C 1
ATOM 1844 O O . LEU A 1 242 ? -4.158 16.220 5.751 1.00 71.19 242 LEU A O 1
ATOM 1848 N N . THR A 1 243 ? -3.229 15.429 7.634 1.00 68.00 243 THR A N 1
ATOM 1849 C CA . THR A 1 243 ? -1.934 15.114 7.003 1.00 68.00 243 THR A CA 1
ATOM 1850 C C . THR A 1 243 ? -2.014 14.065 5.897 1.00 68.00 243 THR A C 1
ATOM 1852 O O . THR A 1 243 ? -1.155 14.077 5.030 1.00 68.00 243 THR A O 1
ATOM 1855 N N . PHE A 1 244 ? -3.020 13.184 5.898 1.00 58.84 244 PHE A N 1
ATOM 1856 C CA . PHE A 1 244 ? -3.216 12.185 4.836 1.00 58.84 244 PHE A CA 1
ATOM 1857 C C . PHE A 1 244 ? -4.203 12.636 3.745 1.00 58.84 244 PHE A C 1
ATOM 1859 O O . PHE A 1 244 ? -4.449 11.892 2.798 1.00 58.84 244 PHE A O 1
ATOM 1866 N N . ALA A 1 245 ? -4.819 13.812 3.896 1.00 54.62 245 ALA A N 1
ATOM 1867 C CA . ALA A 1 245 ? -5.784 14.362 2.942 1.00 54.62 245 ALA A CA 1
ATOM 1868 C C . ALA A 1 245 ? -5.167 15.381 1.965 1.00 54.62 245 ALA A C 1
ATOM 1870 O O . ALA A 1 245 ? -5.860 15.829 1.051 1.00 54.62 245 ALA A O 1
ATOM 1871 N N . ILE A 1 246 ? -3.907 15.763 2.191 1.00 48.00 246 ILE A N 1
ATOM 1872 C CA . ILE A 1 246 ? -3.101 16.696 1.389 1.00 48.00 246 ILE A CA 1
ATOM 1873 C C . ILE A 1 246 ? -2.078 15.872 0.613 1.00 48.00 246 ILE A C 1
ATOM 1875 O O . ILE A 1 246 ? -1.886 16.177 -0.583 1.00 48.00 246 ILE A O 1
#